Protein AF-0000000083318415 (afdb_homodimer)

Organism: Saccharibacillus brassicae (NCBI:txid2583377)

Secondary structure (DSSP, 8-state):
-HHHHHHHHHHHHHHHHHHHHHHHHHHHH-HHHHHHHHHHHHHHHHHHHHHHHTGGGGG--TT--THHHHHHHHHHHHHHHHHHHHHHH-HHHHHHHHHHHHHHHHHHHHHHTGG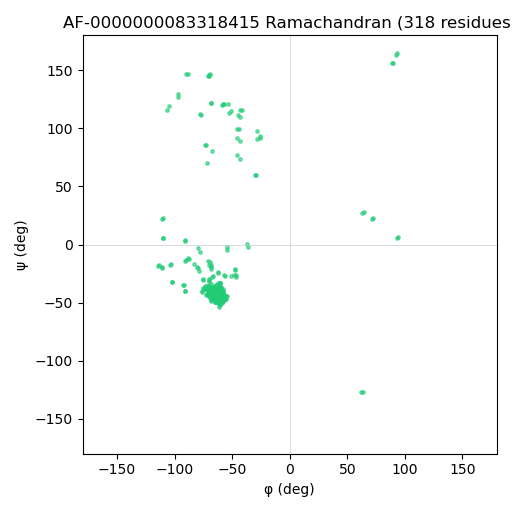GPPPPP--HHHHHHHHHHHHHHHHHHHHTT---------GGGGG--/-HHHHHHHHHHHHHHHHHHHHHHHHHHHH-HHHHHHHHHHHHHHHHHHHHHHHTGGGGG--TT--THHHHHHHHHHHHHHHHHHHHHHH-HHHHHHHHHHHHHHHHHHHHHHTGGGPPPPP--HHHHHHHHHHHHHHHHHHHHHTS--------GGGGG--

Sequence (322 aa):
MGMGLLLAVFAGAMVALQTIFNNRTDVHMGSWATTTWVLAMGFIASLACSLIFEGGRTFDLHNMKLWYAFSGMIGVGVVICLVLGVKILGPTFSVSVTLTSQLGFALLFDTMGWLGLEKVDFNWKQLAGVVIIVAGIYVFKFGGKRKTHTPERPASAIKTLMGMGLLLAVFAGAMVALQTIFNNRTDVHMGSWATTTWVLAMGFIASLACSLIFEGGRTFDLHNMKLWYAFSGMIGVGVVICLVLGVKILGPTFSVSVTLTSQLGFALLFDTMGWLGLEKVDFNWKQLAGVVIIVAGIYVFKFGGKRKTHTPERPASAIKTL

Structure (mmCIF, N/CA/C/O backbone):
data_AF-0000000083318415-model_v1
#
loop_
_entity.id
_entity.type
_entity.pdbx_description
1 polymer 'DMT family transporter'
#
loop_
_atom_site.group_PDB
_atom_site.id
_atom_site.type_symbol
_atom_site.label_atom_id
_atom_site.label_alt_id
_atom_site.label_comp_id
_atom_site.label_asym_id
_atom_site.label_entity_id
_atom_site.label_seq_id
_atom_site.pdbx_PDB_ins_code
_atom_site.Cartn_x
_atom_site.Cartn_y
_atom_site.Cartn_z
_atom_site.occupancy
_atom_site.B_iso_or_equiv
_atom_site.auth_seq_id
_atom_site.auth_comp_id
_atom_site.auth_asym_id
_atom_site.auth_atom_id
_atom_site.pdbx_PDB_model_num
ATOM 1 N N . MET A 1 1 ? -6.797 -21.312 3.754 1 77.56 1 MET A N 1
ATOM 2 C CA . MET A 1 1 ? -7.633 -20.109 3.754 1 77.56 1 MET A CA 1
ATOM 3 C C . MET A 1 1 ? -7.395 -19.281 5.016 1 77.56 1 MET A C 1
ATOM 5 O O . MET A 1 1 ? -7.234 -18.062 4.941 1 77.56 1 MET A O 1
ATOM 9 N N . GLY A 1 2 ? -7.223 -19.953 6.129 1 87.06 2 GLY A N 1
ATOM 10 C CA . GLY A 1 2 ? -7.02 -19.266 7.391 1 87.06 2 GLY A CA 1
ATOM 11 C C . GLY A 1 2 ? -5.734 -18.453 7.43 1 87.06 2 GLY A C 1
ATOM 12 O O . GLY A 1 2 ? -5.727 -17.312 7.871 1 87.06 2 GLY A O 1
ATOM 13 N N . MET A 1 3 ? -4.695 -18.984 6.848 1 91.12 3 MET A N 1
ATOM 14 C CA . MET A 1 3 ? -3.406 -18.281 6.824 1 91.12 3 MET A CA 1
ATOM 15 C C . MET A 1 3 ? -3.463 -17.062 5.914 1 91.12 3 MET A C 1
ATOM 17 O O . MET A 1 3 ? -2.928 -16.016 6.258 1 91.12 3 MET A O 1
ATOM 21 N N . GLY A 1 4 ? -4.098 -17.203 4.82 1 91.25 4 GLY A N 1
ATOM 22 C CA . GLY A 1 4 ? -4.258 -16.078 3.918 1 91.25 4 GLY A CA 1
ATOM 23 C C . GLY A 1 4 ? -5.02 -14.914 4.539 1 91.25 4 GLY A C 1
ATOM 24 O O . GLY A 1 4 ? -4.66 -13.758 4.34 1 91.25 4 GLY A O 1
ATOM 25 N N . LEU A 1 5 ? -5.945 -15.336 5.328 1 89.69 5 LEU A N 1
ATOM 26 C CA . LEU A 1 5 ? -6.75 -14.328 6.004 1 89.69 5 LEU A CA 1
ATOM 27 C C . LEU A 1 5 ? -5.93 -13.594 7.062 1 89.69 5 LEU A C 1
ATOM 29 O O . LEU A 1 5 ? -5.992 -12.367 7.168 1 89.69 5 LEU A O 1
ATOM 33 N N . LEU A 1 6 ? -5.258 -14.32 7.754 1 94.75 6 LEU A N 1
ATOM 34 C CA . LEU A 1 6 ? -4.422 -13.727 8.797 1 94.75 6 LEU A CA 1
ATOM 35 C C . LEU A 1 6 ? -3.383 -12.789 8.188 1 94.75 6 LEU A C 1
ATOM 37 O O . LEU A 1 6 ? -3.162 -11.688 8.695 1 94.75 6 LEU A O 1
ATOM 41 N N . LEU A 1 7 ? -2.809 -13.195 7.133 1 94.62 7 LEU A N 1
ATOM 42 C CA . LEU A 1 7 ? -1.805 -12.391 6.449 1 94.62 7 LEU A CA 1
ATOM 43 C C . LEU A 1 7 ? -2.416 -11.102 5.914 1 94.62 7 LEU A C 1
ATOM 45 O O . LEU A 1 7 ? -1.82 -10.031 6.035 1 94.62 7 LEU A O 1
ATOM 49 N N . ALA A 1 8 ? -3.566 -11.242 5.387 1 92.06 8 ALA A N 1
ATOM 50 C CA . ALA A 1 8 ? -4.234 -10.078 4.82 1 92.06 8 ALA A CA 1
ATOM 51 C C . ALA A 1 8 ? -4.617 -9.078 5.91 1 92.06 8 ALA A C 1
ATOM 53 O O . ALA A 1 8 ? -4.473 -7.867 5.73 1 92.06 8 ALA A O 1
ATOM 54 N N . VAL A 1 9 ? -5.086 -9.609 7.004 1 92.12 9 VAL A N 1
ATOM 55 C CA . VAL A 1 9 ? -5.453 -8.75 8.125 1 92.12 9 VAL A CA 1
ATOM 56 C C . VAL A 1 9 ? -4.207 -8.047 8.664 1 92.12 9 VAL A C 1
ATOM 58 O O . VAL A 1 9 ? -4.227 -6.84 8.914 1 92.12 9 VAL A O 1
ATOM 61 N N . PHE A 1 10 ? -3.211 -8.711 8.812 1 95.81 10 PHE A N 1
ATOM 62 C CA . PHE A 1 10 ? -1.96 -8.156 9.312 1 95.81 10 PHE A CA 1
ATOM 63 C C . PHE A 1 10 ? -1.405 -7.121 8.344 1 95.81 10 PHE A C 1
ATOM 65 O O . PHE A 1 10 ? -0.874 -6.09 8.766 1 95.81 10 PHE A O 1
ATOM 72 N N . ALA A 1 11 ? -1.472 -7.395 7.094 1 94.31 11 ALA A N 1
ATOM 73 C CA . ALA A 1 11 ? -1.047 -6.438 6.074 1 94.31 11 ALA A CA 1
ATOM 74 C C . ALA A 1 11 ? -1.814 -5.121 6.207 1 94.31 11 ALA A C 1
ATOM 76 O O . ALA A 1 11 ? -1.222 -4.043 6.156 1 94.31 11 ALA A O 1
ATOM 77 N N . GLY A 1 12 ? -3.072 -5.211 6.426 1 91.88 12 GLY A N 1
ATOM 78 C CA . GLY A 1 12 ? -3.895 -4.023 6.582 1 91.88 12 GLY A CA 1
ATOM 79 C C . GLY A 1 12 ? -3.518 -3.193 7.797 1 91.88 12 GLY A C 1
ATOM 80 O O . GLY A 1 12 ? -3.434 -1.967 7.715 1 91.88 12 GLY A O 1
ATOM 81 N N . ALA A 1 13 ? -3.303 -3.846 8.867 1 93.06 13 ALA A N 1
ATOM 82 C CA . ALA A 1 13 ? -2.883 -3.152 10.078 1 93.06 13 ALA A CA 1
ATOM 83 C C . ALA A 1 13 ? -1.546 -2.445 9.875 1 93.06 13 ALA A C 1
ATOM 85 O O . ALA A 1 13 ? -1.377 -1.293 10.281 1 93.06 13 ALA A O 1
ATOM 86 N N . MET A 1 14 ? -0.645 -3.117 9.273 1 93.88 14 MET A N 1
ATOM 87 C CA . MET A 1 14 ? 0.678 -2.555 9.016 1 93.88 14 MET A CA 1
ATOM 88 C C . MET A 1 14 ? 0.595 -1.388 8.039 1 93.88 14 MET A C 1
ATOM 90 O O . MET A 1 14 ? 1.29 -0.384 8.203 1 93.88 14 MET A O 1
ATOM 94 N N . VAL A 1 15 ? -0.218 -1.525 7.074 1 91.81 15 VAL A N 1
ATOM 95 C CA . VAL A 1 15 ? -0.388 -0.448 6.102 1 91.81 15 VAL A CA 1
ATOM 96 C C . VAL A 1 15 ? -0.917 0.8 6.805 1 91.81 15 VAL A C 1
ATOM 98 O O . VAL A 1 15 ? -0.464 1.914 6.531 1 91.81 15 VAL A O 1
ATOM 101 N N . ALA A 1 16 ? -1.883 0.641 7.648 1 88.81 16 ALA A N 1
ATOM 102 C CA . ALA A 1 16 ? -2.422 1.772 8.398 1 88.81 16 ALA A CA 1
ATOM 103 C C . ALA A 1 16 ? -1.326 2.471 9.203 1 88.81 16 ALA A C 1
ATOM 105 O O . ALA A 1 16 ? -1.213 3.699 9.172 1 88.81 16 ALA A O 1
ATOM 106 N N . LEU A 1 17 ? -0.584 1.685 9.875 1 88.06 17 LEU A N 1
ATOM 107 C CA . LEU A 1 17 ? 0.504 2.223 10.68 1 88.06 17 LEU A CA 1
ATOM 108 C C . LEU A 1 17 ? 1.549 2.904 9.805 1 88.06 17 LEU A C 1
ATOM 110 O O . LEU A 1 17 ? 2.033 3.988 10.133 1 88.06 17 LEU A O 1
ATOM 114 N N . GLN A 1 18 ? 1.921 2.283 8.758 1 90.12 18 GLN A N 1
ATOM 115 C CA . GLN A 1 18 ? 2.902 2.832 7.824 1 90.12 18 GLN A CA 1
ATOM 116 C C . GLN A 1 18 ? 2.43 4.164 7.246 1 90.12 18 GLN A C 1
ATOM 118 O O . GLN A 1 18 ? 3.225 5.09 7.078 1 90.12 18 GLN A O 1
ATOM 123 N N . THR A 1 19 ? 1.186 4.246 6.906 1 84.62 19 THR A N 1
ATOM 124 C CA . THR A 1 19 ? 0.609 5.461 6.34 1 84.62 19 THR A CA 1
ATOM 125 C C . THR A 1 19 ? 0.729 6.625 7.32 1 84.62 19 THR A C 1
ATOM 127 O O . THR A 1 19 ? 1.068 7.742 6.926 1 84.62 19 THR A O 1
ATOM 130 N N . ILE A 1 20 ? 0.495 6.387 8.516 1 82.06 20 ILE A N 1
ATOM 131 C CA . ILE A 1 20 ? 0.571 7.41 9.555 1 82.06 20 ILE A CA 1
ATOM 132 C C . ILE A 1 20 ? 2.02 7.859 9.734 1 82.06 20 ILE A C 1
ATOM 134 O O . ILE A 1 20 ? 2.305 9.055 9.773 1 82.06 20 ILE A O 1
ATOM 138 N N . PHE A 1 21 ? 2.91 6.93 9.812 1 85.31 21 PHE A N 1
ATOM 139 C CA . PHE A 1 21 ? 4.324 7.25 9.977 1 85.31 21 PHE A CA 1
ATOM 140 C C . PHE A 1 21 ? 4.844 8.023 8.766 1 85.31 21 PHE A C 1
ATOM 142 O O . PHE A 1 21 ? 5.598 8.984 8.922 1 85.31 21 PHE A O 1
ATOM 149 N N . ASN A 1 22 ? 4.465 7.57 7.578 1 85.75 22 ASN A N 1
ATOM 150 C CA . ASN A 1 22 ? 4.871 8.273 6.367 1 85.75 22 ASN A CA 1
ATOM 151 C C . ASN A 1 22 ? 4.387 9.719 6.371 1 85.75 22 ASN A C 1
ATOM 153 O O . ASN A 1 22 ? 5.113 10.625 5.945 1 85.75 22 ASN A O 1
ATOM 157 N N . ASN A 1 23 ? 3.189 9.875 6.801 1 82.94 23 ASN A N 1
ATOM 158 C CA . ASN A 1 23 ? 2.631 11.219 6.848 1 82.94 23 ASN A CA 1
ATOM 159 C C . ASN A 1 23 ? 3.395 12.109 7.82 1 82.94 23 ASN A C 1
ATOM 161 O O . ASN A 1 23 ? 3.652 13.281 7.527 1 82.94 23 ASN A O 1
ATOM 165 N N . ARG A 1 24 ? 3.699 11.57 8.914 1 81.06 24 ARG A N 1
ATOM 166 C CA . ARG A 1 24 ? 4.453 12.336 9.906 1 81.06 24 ARG A CA 1
ATOM 167 C C . ARG A 1 24 ? 5.836 12.703 9.375 1 81.06 24 ARG A C 1
ATOM 169 O O . ARG A 1 24 ? 6.32 13.812 9.609 1 81.06 24 ARG A O 1
ATOM 176 N N . THR A 1 25 ? 6.43 11.82 8.773 1 82.19 25 THR A N 1
ATOM 177 C CA . THR A 1 25 ? 7.742 12.078 8.188 1 82.19 25 THR A CA 1
ATOM 178 C C . THR A 1 25 ? 7.641 13.117 7.07 1 82.19 25 THR A C 1
ATOM 180 O O . THR A 1 25 ? 8.523 13.969 6.926 1 82.19 25 THR A O 1
ATOM 183 N N . ASP A 1 26 ? 6.59 13.039 6.348 1 85.06 26 ASP A N 1
ATOM 184 C CA . ASP A 1 26 ? 6.391 13.922 5.203 1 85.06 26 ASP A CA 1
ATOM 185 C C . ASP A 1 26 ? 6.246 15.375 5.652 1 85.06 26 ASP A C 1
ATOM 187 O O . ASP A 1 26 ? 6.703 16.297 4.965 1 85.06 26 ASP A O 1
ATOM 191 N N . VAL A 1 27 ? 5.598 15.641 6.762 1 79.75 27 VAL A N 1
ATOM 192 C CA . VAL A 1 27 ? 5.395 16.984 7.293 1 79.75 27 VAL A CA 1
ATOM 193 C C . VAL A 1 27 ? 6.746 17.625 7.629 1 79.75 27 VAL A C 1
ATOM 195 O O . VAL A 1 27 ? 6.922 18.828 7.492 1 79.75 27 VAL A O 1
ATOM 198 N N . HIS A 1 28 ? 7.691 16.734 7.855 1 78.25 28 HIS A N 1
ATOM 199 C CA . HIS A 1 28 ? 8.969 17.266 8.312 1 78.25 28 HIS A CA 1
ATOM 200 C C . HIS A 1 28 ? 9.992 17.312 7.18 1 78.25 28 HIS A C 1
ATOM 202 O O . HIS A 1 28 ? 10.852 18.188 7.145 1 78.25 28 HIS A O 1
ATOM 208 N N . MET A 1 29 ? 9.883 16.344 6.262 1 80.62 29 MET A N 1
ATOM 209 C CA . MET A 1 29 ? 10.984 16.188 5.312 1 80.62 29 MET A CA 1
ATOM 210 C C . MET A 1 29 ? 10.523 16.516 3.893 1 80.62 29 MET A C 1
ATOM 212 O O . MET A 1 29 ? 11.344 16.75 3.012 1 80.62 29 MET A O 1
ATOM 216 N N . GLY A 1 30 ? 9.234 16.5 3.705 1 83.38 30 GLY A N 1
ATOM 217 C CA . GLY A 1 30 ? 8.719 16.562 2.348 1 83.38 30 GLY A CA 1
ATOM 218 C C . GLY A 1 30 ? 8.469 15.203 1.727 1 83.38 30 GLY A C 1
ATOM 219 O O . GLY A 1 30 ? 9.062 14.211 2.15 1 83.38 30 GLY A O 1
ATOM 220 N N . SER A 1 31 ? 7.715 15.172 0.638 1 84.31 31 SER A N 1
ATOM 221 C CA . SER A 1 31 ? 7.191 13.922 0.093 1 84.31 31 SER A CA 1
ATOM 222 C C . SER A 1 31 ? 8.281 13.133 -0.624 1 84.31 31 SER A C 1
ATOM 224 O O . SER A 1 31 ? 8.352 11.914 -0.503 1 84.31 31 SER A O 1
ATOM 226 N N . TRP A 1 32 ? 9.117 13.797 -1.284 1 86.5 32 TRP A N 1
ATOM 227 C CA . TRP A 1 32 ? 10.141 13.102 -2.047 1 86.5 32 TRP A CA 1
ATOM 228 C C . TRP A 1 32 ? 11.195 12.5 -1.119 1 86.5 32 TRP A C 1
ATOM 230 O O . TRP A 1 32 ? 11.578 11.336 -1.271 1 86.5 32 TRP A O 1
ATOM 240 N N . ALA A 1 33 ? 11.57 13.266 -0.174 1 85.94 33 ALA A N 1
ATOM 241 C CA . ALA A 1 33 ? 12.539 12.773 0.801 1 85.94 33 ALA A CA 1
ATOM 242 C C . ALA A 1 33 ? 11.953 11.625 1.62 1 85.94 33 ALA A C 1
ATOM 244 O O . ALA A 1 33 ? 12.617 10.617 1.854 1 85.94 33 ALA A O 1
ATOM 245 N N . THR A 1 34 ? 10.75 11.789 2.004 1 85.62 34 THR A N 1
ATOM 246 C CA . THR A 1 34 ? 10.062 10.742 2.766 1 85.62 34 THR A CA 1
ATOM 247 C C . THR A 1 34 ? 10.023 9.438 1.977 1 85.62 34 THR A C 1
ATOM 249 O O . THR A 1 34 ? 10.391 8.383 2.494 1 85.62 34 THR A O 1
ATOM 252 N N . THR A 1 35 ? 9.594 9.555 0.758 1 90.12 35 THR A N 1
ATOM 253 C CA . THR A 1 35 ? 9.5 8.375 -0.094 1 90.12 35 THR A CA 1
ATOM 254 C C . THR A 1 35 ? 10.859 7.707 -0.258 1 90.12 35 THR A C 1
ATOM 256 O O . THR A 1 35 ? 10.984 6.488 -0.136 1 90.12 35 THR A O 1
ATOM 259 N N . THR A 1 36 ? 11.812 8.492 -0.475 1 91.19 36 THR A N 1
ATOM 260 C CA . THR A 1 36 ? 13.164 7.984 -0.684 1 91.19 36 THR A CA 1
ATOM 261 C C . THR A 1 36 ? 13.664 7.25 0.557 1 91.19 36 THR A C 1
ATOM 263 O O . THR A 1 36 ? 14.172 6.129 0.461 1 91.19 36 THR A O 1
ATOM 266 N N . TRP A 1 37 ? 13.484 7.777 1.664 1 88.75 37 TRP A N 1
ATOM 267 C CA . TRP A 1 37 ? 14.023 7.199 2.889 1 88.75 37 TRP A CA 1
ATOM 268 C C . TRP A 1 37 ? 13.211 5.988 3.328 1 88.75 37 TRP A C 1
ATOM 270 O O . TRP A 1 37 ? 13.766 5.008 3.83 1 88.75 37 TRP A O 1
ATOM 280 N N . VAL A 1 38 ? 12 6.074 3.217 1 88.25 38 VAL A N 1
ATOM 281 C CA . VAL A 1 38 ? 11.141 4.941 3.549 1 88.25 38 VAL A CA 1
ATOM 282 C C . VAL A 1 38 ? 11.508 3.742 2.68 1 88.25 38 VAL A C 1
ATOM 284 O O . VAL A 1 38 ? 11.648 2.623 3.182 1 88.25 38 VAL A O 1
ATOM 287 N N . LEU A 1 39 ? 11.688 3.99 1.418 1 92.38 39 LEU A N 1
ATOM 288 C CA . LEU A 1 39 ? 12.047 2.91 0.506 1 92.38 39 LEU A CA 1
ATOM 289 C C . LEU A 1 39 ? 13.477 2.434 0.762 1 92.38 39 LEU A C 1
ATOM 291 O O . LEU A 1 39 ? 13.766 1.243 0.63 1 92.38 39 LEU A O 1
ATOM 295 N N . ALA A 1 40 ? 14.328 3.334 1.103 1 92.81 40 ALA A N 1
ATOM 296 C CA . ALA A 1 40 ? 15.703 2.961 1.425 1 92.81 40 ALA A CA 1
ATOM 297 C C . ALA A 1 40 ? 15.75 2.029 2.633 1 92.81 40 ALA A C 1
ATOM 299 O O . ALA A 1 40 ? 16.406 0.987 2.594 1 92.81 40 ALA A O 1
ATOM 300 N N . MET A 1 41 ? 15.078 2.424 3.627 1 91.75 41 MET A N 1
ATOM 301 C CA . MET A 1 41 ? 15.062 1.621 4.848 1 91.75 41 MET A CA 1
ATOM 302 C C . MET A 1 41 ? 14.375 0.282 4.613 1 91.75 41 MET A C 1
ATOM 304 O O . MET A 1 41 ? 14.797 -0.743 5.145 1 91.75 41 MET A O 1
ATOM 308 N N . GLY A 1 42 ? 13.266 0.358 3.887 1 92.88 42 GLY A N 1
ATOM 309 C CA . GLY A 1 42 ? 12.641 -0.895 3.5 1 92.88 42 GLY A CA 1
ATOM 310 C C . GLY A 1 42 ? 13.562 -1.81 2.719 1 92.88 42 GLY A C 1
ATOM 311 O O . GLY A 1 42 ? 13.586 -3.02 2.947 1 92.88 42 GLY A O 1
ATOM 312 N N . PHE A 1 43 ? 14.281 -1.257 1.794 1 94.56 43 PHE A N 1
ATOM 313 C CA . PHE A 1 43 ? 15.219 -2.021 0.979 1 94.56 43 PHE A CA 1
ATOM 314 C C . PHE A 1 43 ? 16.312 -2.645 1.845 1 94.56 43 PHE A C 1
ATOM 316 O O . PHE A 1 43 ? 16.609 -3.836 1.72 1 94.56 43 PHE A O 1
ATOM 323 N N . ILE A 1 44 ? 16.875 -1.903 2.691 1 94.12 44 ILE A N 1
ATOM 324 C CA . ILE A 1 44 ? 17.938 -2.393 3.557 1 94.12 44 ILE A CA 1
ATOM 325 C C . ILE A 1 44 ? 17.406 -3.525 4.434 1 94.12 44 ILE A C 1
ATOM 327 O O . ILE A 1 44 ? 18.047 -4.578 4.551 1 94.12 44 ILE A O 1
ATOM 331 N N . ALA A 1 45 ? 16.312 -3.301 5.062 1 93 45 ALA A N 1
ATOM 332 C CA . ALA A 1 45 ? 15.719 -4.312 5.934 1 93 45 ALA A CA 1
ATOM 333 C C . ALA A 1 45 ? 15.367 -5.578 5.152 1 93 45 ALA A C 1
ATOM 335 O O . ALA A 1 45 ? 15.648 -6.688 5.609 1 93 45 ALA A O 1
ATOM 336 N N . SER A 1 46 ? 14.781 -5.391 3.992 1 94.12 46 SER A N 1
ATOM 337 C CA . SER A 1 46 ? 14.391 -6.555 3.199 1 94.12 46 SER A CA 1
ATOM 338 C C . SER A 1 46 ? 15.617 -7.301 2.678 1 94.12 46 SER A C 1
ATOM 340 O O . SER A 1 46 ? 15.594 -8.531 2.562 1 94.12 46 SER A O 1
ATOM 342 N N . LEU A 1 47 ? 16.594 -6.586 2.266 1 94.38 47 LEU A N 1
ATOM 343 C CA . LEU A 1 47 ? 17.828 -7.215 1.815 1 94.38 47 LEU A CA 1
ATOM 344 C C . LEU A 1 47 ? 18.438 -8.055 2.926 1 94.38 47 LEU A C 1
ATOM 346 O O . LEU A 1 47 ? 18.875 -9.188 2.688 1 94.38 47 LEU A O 1
ATOM 350 N N . ALA A 1 48 ? 18.531 -7.477 4.078 1 94.25 48 ALA A N 1
ATOM 351 C CA . ALA A 1 48 ? 19.047 -8.211 5.227 1 94.25 48 ALA A CA 1
ATOM 352 C C . ALA A 1 48 ? 18.25 -9.492 5.461 1 94.25 48 ALA A C 1
ATOM 354 O O . ALA A 1 48 ? 18.828 -10.57 5.605 1 94.25 48 ALA A O 1
ATOM 355 N N . CYS A 1 49 ? 16.953 -9.414 5.438 1 92.44 49 CYS A N 1
ATOM 356 C CA . CYS A 1 49 ? 16.094 -10.578 5.645 1 92.44 49 CYS A CA 1
ATOM 357 C C . CYS A 1 49 ? 16.266 -11.586 4.516 1 92.44 49 CYS A C 1
ATOM 359 O O . CYS A 1 49 ? 16.328 -12.789 4.758 1 92.44 49 CYS A O 1
ATOM 361 N N . SER A 1 50 ? 16.25 -11.055 3.314 1 91.56 50 SER A N 1
ATOM 362 C CA . SER A 1 50 ? 16.391 -11.93 2.158 1 91.56 50 SER A CA 1
ATOM 363 C C . SER A 1 50 ? 17.688 -12.719 2.203 1 91.56 50 SER A C 1
ATOM 365 O O . SER A 1 50 ? 17.719 -13.906 1.878 1 91.56 50 SER A O 1
ATOM 367 N N . LEU A 1 51 ? 18.734 -12.062 2.568 1 92.12 51 LEU A N 1
ATOM 368 C CA . LEU A 1 51 ? 20.047 -12.719 2.654 1 92.12 51 LEU A CA 1
ATOM 369 C C . LEU A 1 51 ? 20.047 -13.766 3.764 1 92.12 51 LEU A C 1
ATOM 371 O O . LEU A 1 51 ? 20.672 -14.82 3.627 1 92.12 51 LEU A O 1
ATOM 375 N N . ILE A 1 52 ? 19.391 -13.539 4.84 1 91.62 52 ILE A N 1
ATOM 376 C CA . ILE A 1 52 ? 19.312 -14.461 5.969 1 91.62 52 ILE A CA 1
ATOM 377 C C . ILE A 1 52 ? 18.469 -15.672 5.586 1 91.62 52 ILE A C 1
ATOM 379 O O . ILE A 1 52 ? 18.859 -16.812 5.848 1 91.62 52 ILE A O 1
ATOM 383 N N . PHE A 1 53 ? 17.328 -15.5 4.906 1 87.88 53 PHE A N 1
ATOM 384 C CA . PHE A 1 53 ? 16.375 -16.562 4.66 1 87.88 53 PHE A CA 1
ATOM 385 C C . PHE A 1 53 ? 16.656 -17.25 3.33 1 87.88 53 PHE A C 1
ATOM 387 O O . PHE A 1 53 ? 16.375 -18.453 3.174 1 87.88 53 PHE A O 1
ATOM 394 N N . GLU A 1 54 ? 17.125 -16.438 2.33 1 85.56 54 GLU A N 1
ATOM 395 C CA . GLU A 1 54 ? 17.297 -17 0.997 1 85.56 54 GLU A CA 1
ATOM 396 C C . GLU A 1 54 ? 18.781 -17.109 0.63 1 85.56 54 GLU A C 1
ATOM 398 O O . GLU A 1 54 ? 19.141 -17.828 -0.301 1 85.56 54 GLU A O 1
ATOM 403 N N . GLY A 1 55 ? 19.625 -16.359 1.301 1 86.06 55 GLY A N 1
ATOM 404 C CA . GLY A 1 55 ? 21.047 -16.391 1.011 1 86.06 55 GLY A CA 1
ATOM 405 C C . GLY A 1 55 ? 21.391 -15.914 -0.39 1 86.06 55 GLY A C 1
ATOM 406 O O . GLY A 1 55 ? 20.938 -14.852 -0.817 1 86.06 55 GLY A O 1
ATOM 407 N N . GLY A 1 56 ? 22.125 -16.719 -1.154 1 79.56 56 GLY A N 1
ATOM 408 C CA . GLY A 1 56 ? 22.594 -16.406 -2.492 1 79.56 56 GLY A CA 1
ATOM 409 C C . GLY A 1 56 ? 21.484 -16.328 -3.514 1 79.56 56 GLY A C 1
ATOM 410 O O . GLY A 1 56 ? 21.625 -15.688 -4.555 1 79.56 56 GLY A O 1
ATOM 411 N N . ARG A 1 57 ? 20.391 -16.938 -3.18 1 82.88 57 ARG A N 1
ATOM 412 C CA . ARG A 1 57 ? 19.266 -16.953 -4.109 1 82.88 57 ARG A CA 1
ATOM 413 C C . ARG A 1 57 ? 18.656 -15.57 -4.266 1 82.88 57 ARG A C 1
ATOM 415 O O . ARG A 1 57 ? 17.953 -15.305 -5.242 1 82.88 57 ARG A O 1
ATOM 422 N N . THR A 1 58 ? 18.984 -14.711 -3.279 1 84.38 58 THR A N 1
ATOM 423 C CA . THR A 1 58 ? 18.516 -13.336 -3.336 1 84.38 58 THR A CA 1
ATOM 424 C C . THR A 1 58 ? 18.969 -12.664 -4.625 1 84.38 58 THR A C 1
ATOM 426 O O . THR A 1 58 ? 18.281 -11.805 -5.168 1 84.38 58 THR A O 1
ATOM 429 N N . PHE A 1 59 ? 20.062 -13.156 -5.152 1 83.81 59 PHE A N 1
ATOM 430 C CA . PHE A 1 59 ? 20.656 -12.484 -6.305 1 83.81 59 PHE A CA 1
ATOM 431 C C . PHE A 1 59 ? 20.5 -13.336 -7.562 1 83.81 59 PHE A C 1
ATOM 433 O O . PHE A 1 59 ? 21.109 -13.062 -8.586 1 83.81 59 PHE A O 1
ATOM 440 N N . ASP A 1 60 ? 19.781 -14.414 -7.398 1 78.69 60 ASP A N 1
ATOM 441 C CA . ASP A 1 60 ? 19.516 -15.227 -8.578 1 78.69 60 ASP A CA 1
ATOM 442 C C . ASP A 1 60 ? 18.5 -14.555 -9.492 1 78.69 60 ASP A C 1
ATOM 444 O O . ASP A 1 60 ? 17.297 -14.773 -9.352 1 78.69 60 ASP A O 1
ATOM 448 N N . LEU A 1 61 ? 19.016 -13.727 -10.305 1 71.44 61 LEU A N 1
ATOM 449 C CA . LEU A 1 61 ? 18.172 -12.898 -11.164 1 71.44 61 LEU A CA 1
ATOM 450 C C . LEU A 1 61 ? 17.922 -13.594 -12.5 1 71.44 61 LEU A C 1
ATOM 452 O O . LEU A 1 61 ? 17.531 -12.945 -13.469 1 71.44 61 LEU A O 1
ATOM 456 N N . HIS A 1 62 ? 18.391 -14.695 -12.555 1 64.5 62 HIS A N 1
ATOM 457 C CA . HIS A 1 62 ? 18.297 -15.367 -13.852 1 64.5 62 HIS A CA 1
ATOM 458 C C . HIS A 1 62 ? 16.875 -15.281 -14.406 1 64.5 62 HIS A C 1
ATOM 460 O O . HIS A 1 62 ? 16.688 -15.227 -15.625 1 64.5 62 HIS A O 1
ATOM 466 N N . ASN A 1 63 ? 15.984 -15.164 -13.555 1 63.5 63 ASN A N 1
ATOM 467 C CA . ASN A 1 63 ? 14.617 -15.094 -14.055 1 63.5 63 ASN A CA 1
ATOM 468 C C . ASN A 1 63 ? 14.008 -13.711 -13.844 1 63.5 63 ASN A C 1
ATOM 470 O O . ASN A 1 63 ? 12.789 -13.555 -13.82 1 63.5 63 ASN A O 1
ATOM 474 N N . MET A 1 64 ? 15.008 -12.797 -13.703 1 64.69 64 MET A N 1
ATOM 475 C CA . MET A 1 64 ? 14.477 -11.461 -13.477 1 64.69 64 MET A CA 1
ATOM 476 C C . MET A 1 64 ? 13.969 -10.836 -14.773 1 64.69 64 MET A C 1
ATOM 478 O O . MET A 1 64 ? 14.703 -10.789 -15.766 1 64.69 64 MET A O 1
ATOM 482 N N . LYS A 1 65 ? 12.664 -10.672 -14.852 1 70.19 65 LYS A N 1
ATOM 483 C CA . LYS A 1 65 ? 12.07 -10 -16 1 70.19 65 LYS A CA 1
ATOM 484 C C . LYS A 1 65 ? 12 -8.492 -15.773 1 70.19 65 LYS A C 1
ATOM 486 O O . LYS A 1 65 ? 12.023 -8.023 -14.633 1 70.19 65 LYS A O 1
ATOM 491 N N . LEU A 1 66 ? 12.133 -7.707 -16.766 1 68.25 66 LEU A N 1
ATOM 492 C CA . LEU A 1 66 ? 12.117 -6.246 -16.781 1 68.25 66 LEU A CA 1
ATOM 493 C C . LEU A 1 66 ? 10.93 -5.707 -15.992 1 68.25 66 LEU A C 1
ATOM 495 O O . LEU A 1 66 ? 10.992 -4.602 -15.453 1 68.25 66 LEU A O 1
ATOM 499 N N . TRP A 1 67 ? 9.984 -6.551 -15.844 1 69.25 67 TRP A N 1
ATOM 500 C CA . TRP A 1 67 ? 8.766 -6.059 -15.211 1 69.25 67 TRP A CA 1
ATOM 501 C C . TRP A 1 67 ? 9 -5.793 -13.727 1 69.25 67 TRP A C 1
ATOM 503 O O . TRP A 1 67 ? 8.242 -5.047 -13.102 1 69.25 67 TRP A O 1
ATOM 513 N N . TYR A 1 68 ? 10.117 -6.309 -13.195 1 70.19 68 TYR A N 1
ATOM 514 C CA . TYR A 1 68 ? 10.43 -6.051 -11.789 1 70.19 68 TYR A CA 1
ATOM 515 C C . TYR A 1 68 ? 10.711 -4.574 -11.555 1 70.19 68 TYR A C 1
ATOM 517 O O . TYR A 1 68 ? 10.312 -4.012 -10.531 1 70.19 68 TYR A O 1
ATOM 525 N N . ALA A 1 69 ? 11.336 -4.094 -12.516 1 73.06 69 ALA A N 1
ATOM 526 C CA . ALA A 1 69 ? 11.68 -2.68 -12.422 1 73.06 69 ALA A CA 1
ATOM 527 C C . ALA A 1 69 ? 10.438 -1.803 -12.461 1 73.06 69 ALA A C 1
ATOM 529 O O . ALA A 1 69 ? 10.375 -0.769 -11.797 1 73.06 69 ALA A O 1
ATOM 530 N N . PHE A 1 70 ? 9.445 -2.244 -13.055 1 83.5 70 PHE A N 1
ATOM 531 C CA . PHE A 1 70 ? 8.219 -1.47 -13.195 1 83.5 70 PHE A CA 1
ATOM 532 C C . PHE A 1 70 ? 7.465 -1.405 -11.875 1 83.5 70 PHE A C 1
ATOM 534 O O . PHE A 1 70 ? 6.934 -0.355 -11.508 1 83.5 70 PHE A O 1
ATOM 541 N N . SER A 1 71 ? 7.574 -2.512 -11.188 1 83.44 71 SER A N 1
ATOM 542 C CA . SER A 1 71 ? 6.859 -2.545 -9.914 1 83.44 71 SER A CA 1
ATOM 543 C C . SER A 1 71 ? 7.43 -1.529 -8.93 1 83.44 71 SER A C 1
ATOM 545 O O . SER A 1 71 ? 6.684 -0.797 -8.281 1 83.44 71 SER A O 1
ATOM 547 N N . GLY A 1 72 ? 8.734 -1.476 -8.883 1 84.56 72 GLY A N 1
ATOM 548 C CA . GLY A 1 72 ? 9.391 -0.536 -7.988 1 84.56 72 GLY A CA 1
ATOM 549 C C . GLY A 1 72 ? 9.117 0.914 -8.336 1 84.56 72 GLY A C 1
ATOM 550 O O . GLY A 1 72 ? 8.852 1.73 -7.453 1 84.56 72 GLY A O 1
ATOM 551 N N . MET A 1 73 ? 9.109 1.228 -9.602 1 89.81 73 MET A N 1
ATOM 552 C CA . MET A 1 73 ? 8.859 2.59 -10.062 1 89.81 73 MET A CA 1
ATOM 553 C C . MET A 1 73 ? 7.422 3.006 -9.781 1 89.81 73 MET A C 1
ATOM 555 O O . MET A 1 73 ? 7.164 4.145 -9.391 1 89.81 73 MET A O 1
ATOM 559 N N . ILE A 1 74 ? 6.543 2.098 -9.984 1 91.75 74 ILE A N 1
ATOM 560 C CA . ILE A 1 74 ? 5.141 2.338 -9.68 1 91.75 74 ILE A CA 1
ATOM 561 C C . ILE A 1 74 ? 4.984 2.621 -8.188 1 91.75 74 ILE A C 1
ATOM 563 O O . ILE A 1 74 ? 4.203 3.492 -7.789 1 91.75 74 ILE A O 1
ATOM 567 N N . GLY A 1 75 ? 5.816 1.948 -7.406 1 89.88 75 GLY A N 1
ATOM 568 C CA . GLY A 1 75 ? 5.789 2.121 -5.965 1 89.88 75 GLY A CA 1
ATOM 569 C C . GLY A 1 75 ? 6.086 3.543 -5.527 1 89.88 75 GLY A C 1
ATOM 570 O O . GLY A 1 75 ? 5.488 4.043 -4.57 1 89.88 75 GLY A O 1
ATOM 571 N N . VAL A 1 76 ? 6.906 4.207 -6.242 1 92.12 76 VAL A N 1
ATOM 572 C CA . VAL A 1 76 ? 7.246 5.594 -5.941 1 92.12 76 VAL A CA 1
ATOM 573 C C . VAL A 1 76 ? 6.012 6.477 -6.102 1 92.12 76 VAL A C 1
ATOM 575 O O . VAL A 1 76 ? 5.695 7.277 -5.223 1 92.12 76 VAL A O 1
ATOM 578 N N . GLY A 1 77 ? 5.379 6.301 -7.223 1 92.94 77 GLY A N 1
ATOM 579 C CA . GLY A 1 77 ? 4.141 7.039 -7.441 1 92.94 77 GLY A CA 1
ATOM 580 C C . GLY A 1 77 ? 3.074 6.73 -6.41 1 92.94 77 GLY A C 1
ATOM 581 O O . GLY A 1 77 ? 2.354 7.625 -5.965 1 92.94 77 GLY A O 1
ATOM 582 N N . VAL A 1 78 ? 2.98 5.527 -6 1 92.38 78 VAL A N 1
ATOM 583 C CA . VAL A 1 78 ? 2.012 5.098 -4.996 1 92.38 78 VAL A CA 1
ATOM 584 C C . VAL A 1 78 ? 2.266 5.836 -3.684 1 92.38 78 VAL A C 1
ATOM 586 O O . VAL A 1 78 ? 1.354 6.445 -3.119 1 92.38 78 VAL A O 1
ATOM 589 N N . VAL A 1 79 ? 3.479 5.84 -3.229 1 89.69 79 VAL A N 1
ATOM 590 C CA . VAL A 1 79 ? 3.807 6.43 -1.935 1 89.69 79 VAL A CA 1
ATOM 591 C C . VAL A 1 79 ? 3.537 7.934 -1.97 1 89.69 79 VAL A C 1
ATOM 593 O O . VAL A 1 79 ? 2.893 8.477 -1.069 1 89.69 79 VAL A O 1
ATOM 596 N N . ILE A 1 80 ? 3.961 8.57 -3.021 1 90.62 80 ILE A N 1
ATOM 597 C CA . ILE A 1 80 ? 3.799 10.016 -3.131 1 90.62 80 ILE A CA 1
ATOM 598 C C . ILE A 1 80 ? 2.312 10.367 -3.16 1 90.62 80 ILE A C 1
ATOM 600 O O . ILE A 1 80 ? 1.861 11.25 -2.42 1 90.62 80 ILE A O 1
ATOM 604 N N . CYS A 1 81 ? 1.549 9.734 -3.953 1 92.88 81 CYS A N 1
ATOM 605 C CA . CYS A 1 81 ? 0.124 10.023 -4.082 1 92.88 81 CYS A CA 1
ATOM 606 C C . CYS A 1 81 ? -0.613 9.711 -2.783 1 92.88 81 CYS A C 1
ATOM 608 O O . CYS A 1 81 ? -1.521 10.445 -2.389 1 92.88 81 CYS A O 1
ATOM 610 N N . LEU A 1 82 ? -0.219 8.633 -2.166 1 89.12 82 LEU A N 1
ATOM 611 C CA . LEU A 1 82 ? -0.863 8.258 -0.912 1 89.12 82 LEU A CA 1
ATOM 612 C C . LEU A 1 82 ? -0.59 9.297 0.172 1 89.12 82 LEU A C 1
ATOM 614 O O . LEU A 1 82 ? -1.508 9.711 0.88 1 89.12 82 LEU A O 1
ATOM 618 N N . VAL A 1 83 ? 0.627 9.688 0.272 1 86.81 83 VAL A N 1
ATOM 619 C CA . VAL A 1 83 ? 1.021 10.633 1.311 1 86.81 83 VAL A CA 1
ATOM 620 C C . VAL A 1 83 ? 0.34 11.977 1.07 1 86.81 83 VAL A C 1
ATOM 622 O O . VAL A 1 83 ? -0.231 12.562 1.992 1 86.81 83 VAL A O 1
ATOM 625 N N . LEU A 1 84 ? 0.341 12.414 -0.153 1 89.62 84 LEU A N 1
ATOM 626 C CA . LEU A 1 84 ? -0.289 13.688 -0.491 1 89.62 84 LEU A CA 1
ATOM 627 C C . LEU A 1 84 ? -1.805 13.594 -0.35 1 89.62 84 LEU A C 1
ATOM 629 O O . LEU A 1 84 ? -2.451 14.555 0.086 1 89.62 84 LEU A O 1
ATOM 633 N N . GLY A 1 85 ? -2.314 12.477 -0.711 1 89.31 85 GLY A N 1
ATOM 634 C CA . GLY A 1 85 ? -3.74 12.266 -0.521 1 89.31 85 GLY A CA 1
ATOM 635 C C . GLY A 1 85 ? -4.168 12.344 0.932 1 89.31 85 GLY A C 1
ATOM 636 O O . GLY A 1 85 ? -5.16 13 1.258 1 89.31 85 GLY A O 1
ATOM 637 N N . VAL A 1 86 ? -3.42 11.734 1.796 1 83.69 86 VAL A N 1
ATOM 638 C CA . VAL A 1 86 ? -3.721 11.727 3.223 1 83.69 86 VAL A CA 1
ATOM 639 C C . VAL A 1 86 ? -3.568 13.133 3.793 1 83.69 86 VAL A C 1
ATOM 641 O O . VAL A 1 86 ? -4.367 13.562 4.629 1 83.69 86 VAL A O 1
ATOM 644 N N . LYS A 1 87 ? -2.566 13.852 3.299 1 83.12 87 LYS A N 1
ATOM 645 C CA . LYS A 1 87 ? -2.334 15.219 3.75 1 83.12 87 LYS A CA 1
ATOM 646 C C . LYS A 1 87 ? -3.498 16.125 3.369 1 83.12 87 LYS A C 1
ATOM 648 O O . LYS A 1 87 ? -3.867 17.031 4.133 1 83.12 87 LYS A O 1
ATOM 653 N N . ILE A 1 88 ? -4.094 15.883 2.24 1 85.12 88 ILE A N 1
ATOM 654 C CA . ILE A 1 88 ? -5.117 16.781 1.705 1 85.12 88 ILE A CA 1
ATOM 655 C C . ILE A 1 88 ? -6.492 16.328 2.188 1 85.12 88 ILE A C 1
ATOM 657 O O . ILE A 1 88 ? -7.309 17.156 2.609 1 85.12 88 ILE A O 1
ATOM 661 N N . LEU A 1 89 ? -6.711 15.047 2.213 1 80.44 89 LEU A N 1
ATOM 662 C CA . LEU A 1 89 ? -8.055 14.531 2.445 1 80.44 89 LEU A CA 1
ATOM 663 C C . LEU A 1 89 ? -8.203 14.023 3.875 1 80.44 89 LEU A C 1
ATOM 665 O O . LEU A 1 89 ? -9.32 13.82 4.355 1 80.44 89 LEU A O 1
ATOM 669 N N . GLY A 1 90 ? -7.098 13.789 4.566 1 76.56 90 GLY A N 1
ATOM 670 C CA . GLY A 1 90 ? -7.121 13.031 5.809 1 76.56 90 GLY A CA 1
ATOM 671 C C . GLY A 1 90 ? -6.965 11.539 5.602 1 76.56 90 GLY A C 1
ATOM 672 O O . GLY A 1 90 ? -7.23 11.023 4.516 1 76.56 90 GLY A O 1
ATOM 673 N N . PRO A 1 91 ? -6.5 10.82 6.617 1 77.12 91 PRO A N 1
ATOM 674 C CA . PRO A 1 91 ? -6.137 9.414 6.457 1 77.12 91 PRO A CA 1
ATOM 675 C C . PRO A 1 91 ? -7.328 8.531 6.098 1 77.12 91 PRO A C 1
ATOM 677 O O . PRO A 1 91 ? -7.266 7.77 5.133 1 77.12 91 PRO A O 1
ATOM 680 N N . THR A 1 92 ? -8.383 8.711 6.781 1 74.5 92 THR A N 1
ATOM 681 C CA . THR A 1 92 ? -9.523 7.812 6.598 1 74.5 92 THR A CA 1
ATOM 682 C C . THR A 1 92 ? -10.148 8.008 5.223 1 74.5 92 THR A C 1
ATOM 684 O O . THR A 1 92 ? -10.406 7.043 4.504 1 74.5 92 THR A O 1
ATOM 687 N N . PHE A 1 93 ? -10.398 9.234 4.867 1 76.69 93 PHE A N 1
ATOM 688 C CA . PHE A 1 93 ? -11.031 9.508 3.582 1 76.69 93 PHE A CA 1
ATOM 689 C C . PHE A 1 93 ? -10.102 9.141 2.432 1 76.69 93 PHE A C 1
ATOM 691 O O . PHE A 1 93 ? -10.539 8.539 1.445 1 76.69 93 PHE A O 1
ATOM 698 N N . SER A 1 94 ? -8.883 9.492 2.525 1 84.06 94 SER A N 1
ATOM 699 C CA . SER A 1 94 ? -7.906 9.172 1.492 1 84.06 94 SER A CA 1
ATOM 700 C C . SER A 1 94 ? -7.805 7.664 1.272 1 84.06 94 SER A C 1
ATOM 702 O O . SER A 1 94 ? -7.816 7.195 0.132 1 84.06 94 SER A O 1
ATOM 704 N N . VAL A 1 95 ? -7.75 6.918 2.342 1 82.31 95 VAL A N 1
ATOM 705 C CA . VAL A 1 95 ? -7.625 5.469 2.271 1 82.31 95 VAL A CA 1
ATOM 706 C C . VAL A 1 95 ? -8.883 4.871 1.636 1 82.31 95 VAL A C 1
ATOM 708 O O . VAL A 1 95 ? -8.789 3.963 0.808 1 82.31 95 VAL A O 1
ATOM 711 N N . SER A 1 96 ? -9.977 5.449 1.968 1 78.31 96 SER A N 1
ATOM 712 C CA . SER A 1 96 ? -11.234 4.941 1.421 1 78.31 96 SER A CA 1
ATOM 713 C C . SER A 1 96 ? -11.281 5.109 -0.094 1 78.31 96 SER A C 1
ATOM 715 O O . SER A 1 96 ? -11.695 4.195 -0.812 1 78.31 96 SER A O 1
ATOM 717 N N . VAL A 1 97 ? -10.938 6.258 -0.576 1 82.81 97 VAL A N 1
ATOM 718 C CA . VAL A 1 97 ? -10.953 6.527 -2.01 1 82.81 97 VAL A CA 1
ATOM 719 C C . VAL A 1 97 ? -9.922 5.645 -2.715 1 82.81 97 VAL A C 1
ATOM 721 O O . VAL A 1 97 ? -10.211 5.059 -3.76 1 82.81 97 VAL A O 1
ATOM 724 N N . THR A 1 98 ? -8.789 5.543 -2.152 1 87.81 98 THR A N 1
ATOM 725 C CA . THR A 1 98 ? -7.727 4.719 -2.707 1 87.81 98 THR A CA 1
ATOM 726 C C . THR A 1 98 ? -8.156 3.256 -2.791 1 87.81 98 THR A C 1
ATOM 728 O O . THR A 1 98 ? -7.949 2.598 -3.811 1 87.81 98 THR A O 1
ATOM 731 N N . LEU A 1 99 ? -8.758 2.826 -1.794 1 80.88 99 LEU A N 1
ATOM 732 C CA . LEU A 1 99 ? -9.188 1.434 -1.735 1 80.88 99 LEU A CA 1
ATOM 733 C C . LEU A 1 99 ? -10.25 1.148 -2.793 1 80.88 99 LEU A C 1
ATOM 735 O O . LEU A 1 99 ? -10.227 0.094 -3.432 1 80.88 99 LEU A O 1
ATOM 739 N N . THR A 1 100 ? -11.141 2.025 -2.895 1 78.56 100 THR A N 1
ATOM 740 C CA . THR A 1 100 ? -12.18 1.867 -3.908 1 78.56 100 THR A CA 1
ATOM 741 C C . THR A 1 100 ? -11.562 1.769 -5.301 1 78.56 100 THR A C 1
ATOM 743 O O . THR A 1 100 ? -11.93 0.89 -6.086 1 78.56 100 THR A O 1
ATOM 746 N N . SER A 1 101 ? -10.734 2.662 -5.52 1 86.38 101 SER A N 1
ATOM 747 C CA . SER A 1 101 ? -10.047 2.668 -6.809 1 86.38 101 SER A CA 1
ATOM 748 C C . SER A 1 101 ? -9.234 1.394 -7.012 1 86.38 101 SER A C 1
ATOM 750 O O . SER A 1 101 ? -9.266 0.793 -8.086 1 86.38 101 SER A O 1
ATOM 752 N N . GLN A 1 102 ? -8.562 0.975 -6.008 1 86.88 102 GLN A N 1
ATOM 753 C CA . GLN A 1 102 ? -7.742 -0.231 -6.074 1 86.88 102 GLN A CA 1
ATOM 754 C C . GLN A 1 102 ? -8.594 -1.459 -6.375 1 86.88 102 GLN A C 1
ATOM 756 O O . GLN A 1 102 ? -8.234 -2.285 -7.215 1 86.88 102 GLN A O 1
ATOM 761 N N . LEU A 1 103 ? -9.656 -1.629 -5.73 1 80.75 103 LEU A N 1
ATOM 762 C CA . LEU A 1 103 ? -10.555 -2.764 -5.926 1 80.75 103 LEU A CA 1
ATOM 763 C C . LEU A 1 103 ? -11.148 -2.75 -7.332 1 80.75 103 LEU A C 1
ATOM 765 O O . LEU A 1 103 ? -11.281 -3.801 -7.961 1 80.75 103 LEU A O 1
ATOM 769 N N . GLY A 1 104 ? -11.578 -1.609 -7.738 1 82.94 104 GLY A N 1
ATOM 770 C CA . GLY A 1 104 ? -12.102 -1.488 -9.086 1 82.94 104 GLY A CA 1
ATOM 771 C C . GLY A 1 104 ? -11.125 -1.962 -10.148 1 82.94 104 GLY A C 1
ATOM 772 O O . GLY A 1 104 ? -11.492 -2.732 -11.039 1 82.94 104 GLY A O 1
ATOM 773 N N . PHE A 1 105 ? -9.93 -1.572 -10 1 86.62 105 PHE A N 1
ATOM 774 C CA . PHE A 1 105 ? -8.914 -1.95 -10.977 1 86.62 105 PHE A CA 1
ATOM 775 C C . PHE A 1 105 ? -8.531 -3.416 -10.82 1 86.62 105 PHE A C 1
ATOM 777 O O . PHE A 1 105 ? -8.258 -4.102 -11.805 1 86.62 105 PHE A O 1
ATOM 784 N N . ALA A 1 106 ? -8.453 -3.871 -9.594 1 82.19 106 ALA A N 1
ATOM 785 C CA . ALA A 1 106 ? -8.195 -5.293 -9.375 1 82.19 106 ALA A CA 1
ATOM 786 C C . ALA A 1 106 ? -9.258 -6.152 -10.055 1 82.19 106 ALA A C 1
ATOM 788 O O . ALA A 1 106 ? -8.93 -7.164 -10.688 1 82.19 106 ALA A O 1
ATOM 789 N N . LEU A 1 107 ? -10.469 -5.758 -9.898 1 78.88 107 LEU A N 1
ATOM 790 C CA . LEU A 1 107 ? -11.562 -6.477 -10.539 1 78.88 107 LEU A CA 1
ATOM 791 C C . LEU A 1 107 ? -11.438 -6.426 -12.055 1 78.88 107 LEU A C 1
ATOM 793 O O . LEU A 1 107 ? -11.68 -7.43 -12.734 1 78.88 107 LEU A O 1
ATOM 797 N N . LEU A 1 108 ? -11.125 -5.281 -12.5 1 81.81 108 LEU A N 1
ATOM 798 C CA . LEU A 1 108 ? -10.953 -5.113 -13.945 1 81.81 108 LEU A CA 1
ATOM 799 C C . LEU A 1 108 ? -9.867 -6.039 -14.469 1 81.81 108 LEU A C 1
ATOM 801 O O . LEU A 1 108 ? -10.055 -6.719 -15.484 1 81.81 108 LEU A O 1
ATOM 805 N N . PHE A 1 109 ? -8.805 -6.152 -13.75 1 79.56 109 PHE A N 1
ATOM 806 C CA . PHE A 1 109 ? -7.695 -6.996 -14.172 1 79.56 109 PHE A CA 1
ATOM 807 C C . PHE A 1 109 ? -8.055 -8.469 -14.039 1 79.56 109 PHE A C 1
ATOM 809 O O . PHE A 1 109 ? -7.703 -9.281 -14.898 1 79.56 109 PHE A O 1
ATOM 816 N N . ASP A 1 110 ? -8.75 -8.781 -13.008 1 74.81 110 ASP A N 1
ATOM 817 C CA . ASP A 1 110 ? -9.18 -10.164 -12.789 1 74.81 110 ASP A CA 1
ATOM 818 C C . ASP A 1 110 ? -10.148 -10.609 -13.883 1 74.81 110 ASP A C 1
ATOM 820 O O . ASP A 1 110 ? -10.07 -11.742 -14.367 1 74.81 110 ASP A O 1
ATOM 824 N N . THR A 1 111 ? -11.039 -9.719 -14.219 1 76.31 111 THR A N 1
ATOM 825 C CA . THR A 1 111 ? -12.078 -10.078 -15.188 1 76.31 111 THR A CA 1
ATOM 826 C C . THR A 1 111 ? -11.516 -10.109 -16.594 1 76.31 111 THR A C 1
ATOM 828 O O . THR A 1 111 ? -11.945 -10.914 -17.422 1 76.31 111 THR A O 1
ATOM 831 N N . MET A 1 112 ? -10.555 -9.305 -16.812 1 80.5 112 MET A N 1
ATOM 832 C CA . MET A 1 112 ? -9.992 -9.219 -18.156 1 80.5 112 MET A CA 1
ATOM 833 C C . MET A 1 112 ? -8.844 -10.203 -18.328 1 80.5 112 MET A C 1
ATOM 835 O O . MET A 1 112 ? -8.43 -10.492 -19.453 1 80.5 112 MET A O 1
ATOM 839 N N . GLY A 1 113 ? -8.391 -10.734 -17.281 1 74.44 113 GLY A N 1
ATOM 840 C CA . GLY A 1 113 ? -7.266 -11.648 -17.328 1 74.44 113 GLY A CA 1
ATOM 841 C C . GLY A 1 113 ? -5.988 -11 -17.828 1 74.44 113 GLY A C 1
ATOM 842 O O . GLY A 1 113 ? -5.195 -11.641 -18.531 1 74.44 113 GLY A O 1
ATOM 843 N N . TRP A 1 114 ? -5.91 -9.742 -17.625 1 71.81 114 TRP A N 1
ATOM 844 C CA . TRP A 1 114 ? -4.738 -9.008 -18.094 1 71.81 114 TRP A CA 1
ATOM 845 C C . TRP A 1 114 ? -3.5 -9.398 -17.281 1 71.81 114 TRP A C 1
ATOM 847 O O . TRP A 1 114 ? -3.604 -9.781 -16.125 1 71.81 114 TRP A O 1
ATOM 857 N N . LEU A 1 115 ? -2.25 -9.406 -17.938 1 70.44 115 LEU A N 1
ATOM 858 C CA . LEU A 1 115 ? -0.94 -9.602 -17.312 1 70.44 115 LEU A CA 1
ATOM 859 C C . LEU A 1 115 ? -0.762 -11.039 -16.859 1 70.44 115 LEU A C 1
ATOM 861 O O . LEU A 1 115 ? -0.139 -11.297 -15.828 1 70.44 115 LEU A O 1
ATOM 865 N N . GLY A 1 116 ? -1.514 -11.883 -17.453 1 66.56 116 GLY A N 1
ATOM 866 C CA . GLY A 1 116 ? -1.313 -13.305 -17.234 1 66.56 116 GLY A CA 1
ATOM 867 C C . GLY A 1 116 ? -2.195 -13.859 -16.125 1 66.56 116 GLY A C 1
ATOM 868 O O . GLY A 1 116 ? -1.997 -14.984 -15.672 1 66.56 116 GLY A O 1
ATOM 869 N N . LEU A 1 117 ? -3.078 -13.055 -15.633 1 64.94 117 LEU A N 1
ATOM 870 C CA . LEU A 1 117 ? -4.023 -13.531 -14.625 1 64.94 117 LEU A CA 1
ATOM 871 C C . LEU A 1 117 ? -5.047 -14.477 -15.25 1 64.94 117 LEU A C 1
ATOM 873 O O . LEU A 1 117 ? -5.344 -14.375 -16.438 1 64.94 117 LEU A O 1
ATOM 877 N N . GLU A 1 118 ? -5.426 -15.445 -14.461 1 66.31 118 GLU A N 1
ATOM 878 C CA . GLU A 1 118 ? -6.551 -16.266 -14.891 1 66.31 118 GLU A CA 1
ATOM 879 C C . GLU A 1 118 ? -7.852 -15.477 -14.883 1 66.31 118 GLU A C 1
ATOM 881 O O . GLU A 1 118 ? -8.188 -14.828 -13.891 1 66.31 118 GLU A O 1
ATOM 886 N N . LYS A 1 119 ? -8.398 -15.469 -16.078 1 69.12 119 LYS A N 1
ATOM 887 C CA . LYS A 1 119 ? -9.648 -14.719 -16.219 1 69.12 119 LYS A CA 1
ATOM 888 C C . LYS A 1 119 ? -10.719 -15.258 -15.273 1 69.12 119 LYS A C 1
ATOM 890 O O . LYS A 1 119 ? -10.906 -16.469 -15.164 1 69.12 119 LYS A O 1
ATOM 895 N N . VAL A 1 120 ? -11.148 -14.422 -14.445 1 65.81 120 VAL A N 1
ATOM 896 C CA . VAL A 1 120 ? -12.273 -14.781 -13.578 1 65.81 120 VAL A CA 1
ATOM 897 C C . VAL A 1 120 ? -13.57 -14.242 -14.172 1 65.81 120 VAL A C 1
ATOM 899 O O . VAL A 1 120 ? -13.586 -13.164 -14.773 1 65.81 120 VAL A O 1
ATOM 902 N N . ASP A 1 12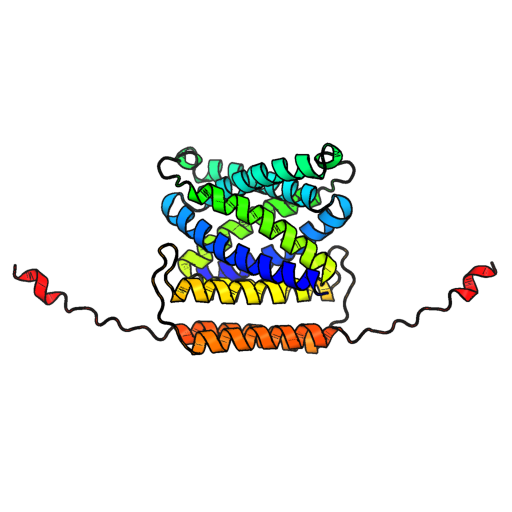1 ? -14.547 -15.094 -14.344 1 68.94 121 ASP A N 1
ATOM 903 C CA . ASP A 1 121 ? -15.828 -14.68 -14.891 1 68.94 121 ASP A CA 1
ATOM 904 C C . ASP A 1 121 ? -16.406 -13.508 -14.094 1 68.94 121 ASP A C 1
ATOM 906 O O . ASP A 1 121 ? -16.344 -13.492 -12.867 1 68.94 121 ASP A O 1
ATOM 910 N N . PHE A 1 122 ? -16.578 -12.492 -14.922 1 69.75 122 PHE A N 1
ATOM 911 C CA . PHE A 1 122 ? -17.188 -11.32 -14.312 1 69.75 122 PHE A CA 1
ATOM 912 C C . PHE A 1 122 ? -18.469 -11.703 -13.562 1 69.75 122 PHE A C 1
ATOM 914 O O . PHE A 1 122 ? -19.312 -12.422 -14.102 1 69.75 122 PHE A O 1
ATOM 921 N N . ASN A 1 123 ? -18.5 -11.555 -12.242 1 70.88 123 ASN A N 1
ATOM 922 C CA . ASN A 1 123 ? -19.641 -11.859 -11.391 1 70.88 123 ASN A CA 1
ATOM 923 C C . ASN A 1 123 ? -20.312 -10.586 -10.891 1 70.88 123 ASN A C 1
ATOM 925 O O . ASN A 1 123 ? -19.656 -9.719 -10.305 1 70.88 123 ASN A O 1
ATOM 929 N N . TRP A 1 124 ? -21.578 -10.383 -11.305 1 78 124 TRP A N 1
ATOM 930 C CA . TRP A 1 124 ? -22.391 -9.227 -10.906 1 78 124 TRP A CA 1
ATOM 931 C C . TRP A 1 124 ? -22.297 -9.008 -9.398 1 78 124 TRP A C 1
ATOM 933 O O . TRP A 1 124 ? -22.406 -7.871 -8.93 1 78 124 TRP A O 1
ATOM 943 N N . LYS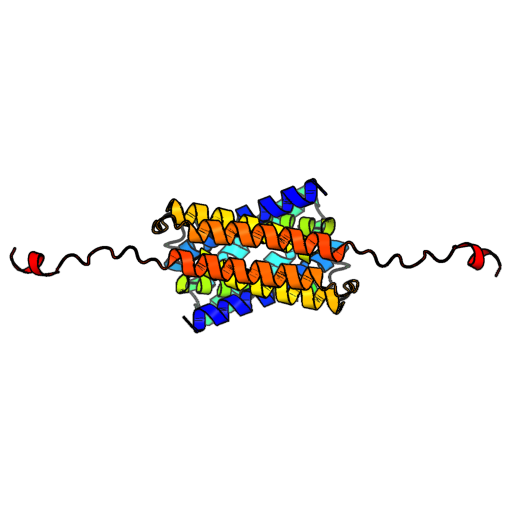 A 1 125 ? -22.047 -9.992 -8.734 1 75.81 125 LYS A N 1
ATOM 944 C CA . LYS A 1 125 ? -21.938 -9.852 -7.285 1 75.81 125 LYS A CA 1
ATOM 945 C C . LYS A 1 125 ? -20.672 -9.078 -6.902 1 75.81 125 LYS A C 1
ATOM 947 O O . LYS A 1 125 ? -20.688 -8.305 -5.945 1 75.81 125 LYS A O 1
ATOM 952 N N . GLN A 1 126 ? -19.719 -9.32 -7.781 1 74.94 126 GLN A N 1
ATOM 953 C CA . GLN A 1 126 ? -18.5 -8.578 -7.531 1 74.94 126 GLN A CA 1
ATOM 954 C C . GLN A 1 126 ? -18.703 -7.086 -7.789 1 74.94 126 GLN A C 1
ATOM 956 O O . GLN A 1 126 ? -18.234 -6.246 -7.012 1 74.94 126 GLN A O 1
ATOM 961 N N . LEU A 1 127 ? -19.422 -6.828 -8.797 1 79.12 127 LEU A N 1
ATOM 962 C CA . LEU A 1 127 ? -19.75 -5.438 -9.102 1 79.12 127 LEU A CA 1
ATOM 963 C C . LEU A 1 127 ? -20.594 -4.82 -7.988 1 79.12 127 LEU A C 1
ATOM 965 O O . LEU A 1 127 ? -20.359 -3.674 -7.594 1 79.12 127 LEU A O 1
ATOM 969 N N . ALA A 1 128 ? -21.5 -5.543 -7.5 1 83.88 128 ALA A N 1
ATOM 970 C CA . ALA A 1 128 ? -22.328 -5.074 -6.395 1 83.88 128 ALA A CA 1
ATOM 971 C C . ALA A 1 128 ? -21.484 -4.77 -5.164 1 83.88 128 ALA A C 1
ATOM 973 O O . ALA A 1 128 ? -21.703 -3.756 -4.492 1 83.88 128 ALA A O 1
ATOM 974 N N . GLY A 1 129 ? -20.562 -5.664 -4.922 1 78.69 129 GLY A N 1
ATOM 975 C CA . GLY A 1 129 ? -19.656 -5.43 -3.809 1 78.69 129 GLY A CA 1
ATOM 976 C C . GLY A 1 129 ? -18.891 -4.133 -3.93 1 78.69 129 GLY A C 1
ATOM 977 O O . GLY A 1 129 ? -18.828 -3.348 -2.98 1 78.69 129 GLY A O 1
ATOM 978 N N . VAL A 1 130 ? -18.438 -3.881 -5.109 1 75.94 130 VAL A N 1
ATOM 979 C CA . VAL A 1 130 ? -17.688 -2.658 -5.363 1 75.94 130 VAL A CA 1
ATOM 980 C C . VAL A 1 130 ? -18.578 -1.441 -5.141 1 75.94 130 VAL A C 1
ATOM 982 O O . VAL A 1 130 ? -18.156 -0.458 -4.527 1 75.94 130 VAL A O 1
ATOM 985 N N . VAL A 1 131 ? -19.75 -1.466 -5.609 1 83.94 131 VAL A N 1
ATOM 986 C CA . VAL A 1 131 ? -20.703 -0.377 -5.469 1 83.94 131 VAL A CA 1
ATOM 987 C C . VAL A 1 131 ? -21 -0.14 -3.99 1 83.94 131 VAL A C 1
ATOM 989 O O . VAL A 1 131 ? -21.078 1.007 -3.541 1 83.94 131 VAL A O 1
ATOM 992 N N . ILE A 1 132 ? -21.141 -1.154 -3.258 1 85.06 132 ILE A N 1
ATOM 993 C CA . ILE A 1 132 ? -21.406 -1.055 -1.828 1 85.06 132 ILE A CA 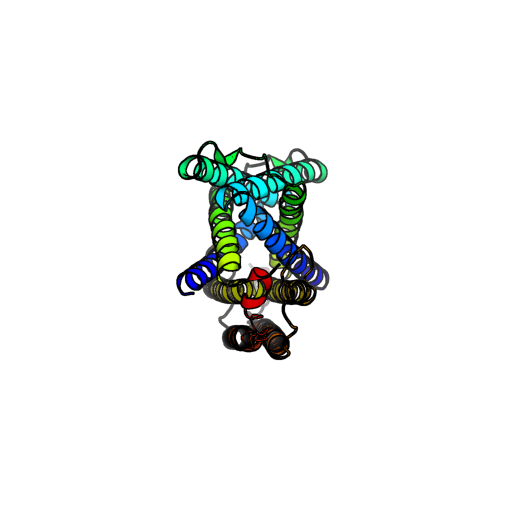1
ATOM 994 C C . ILE A 1 132 ? -20.203 -0.426 -1.12 1 85.06 132 ILE A C 1
ATOM 996 O O . ILE A 1 132 ? -20.375 0.416 -0.235 1 85.06 132 ILE A O 1
ATOM 1000 N N . ILE A 1 133 ? -19.094 -0.797 -1.53 1 76.06 133 ILE A N 1
ATOM 1001 C CA . ILE A 1 133 ? -17.891 -0.236 -0.936 1 76.06 133 ILE A CA 1
ATOM 1002 C C . ILE A 1 133 ? -17.828 1.267 -1.203 1 76.06 133 ILE A C 1
ATOM 1004 O O . ILE A 1 133 ? -17.594 2.059 -0.287 1 76.06 133 ILE A O 1
ATOM 1008 N N . VAL A 1 134 ? -18.094 1.688 -2.414 1 76.38 134 VAL A N 1
ATOM 1009 C CA . VAL A 1 134 ? -18.094 3.102 -2.775 1 76.38 134 VAL A CA 1
ATOM 1010 C C . VAL A 1 134 ? -19.141 3.844 -1.939 1 76.38 134 VAL A C 1
ATOM 1012 O O . VAL A 1 134 ? -18.875 4.941 -1.438 1 76.38 134 VAL A O 1
ATOM 1015 N N . ALA A 1 135 ? -20.266 3.295 -1.752 1 85.25 135 ALA A N 1
ATOM 1016 C CA . ALA A 1 135 ? -21.328 3.875 -0.93 1 85.25 135 ALA A CA 1
ATOM 1017 C C . ALA A 1 135 ? -20.875 4.031 0.519 1 85.25 135 ALA A C 1
ATOM 1019 O O . ALA A 1 135 ? -21.156 5.043 1.16 1 85.25 135 ALA A O 1
ATOM 1020 N N . GLY A 1 136 ? -20.219 3.033 0.979 1 79.94 136 GLY A N 1
ATOM 1021 C CA . GLY A 1 136 ? -19.688 3.102 2.328 1 79.94 136 GLY A CA 1
ATOM 1022 C C . GLY A 1 136 ? -18.688 4.227 2.52 1 79.94 136 GLY A C 1
ATOM 1023 O O . GLY A 1 136 ? -18.688 4.895 3.555 1 79.94 136 GLY A O 1
ATOM 1024 N N . ILE A 1 137 ? -17.875 4.453 1.542 1 73.12 137 ILE A N 1
ATOM 1025 C CA . ILE A 1 137 ? -16.906 5.543 1.568 1 73.12 137 ILE A CA 1
ATOM 1026 C C . ILE A 1 137 ? -17.641 6.879 1.661 1 73.12 137 ILE A C 1
ATOM 1028 O O . ILE A 1 137 ? -17.219 7.773 2.4 1 73.12 137 ILE A O 1
ATOM 1032 N N . TYR A 1 138 ? -18.703 7.004 0.895 1 77.19 138 TYR A N 1
ATOM 1033 C CA . TYR A 1 138 ? -19.5 8.227 0.919 1 77.19 138 TYR A CA 1
ATOM 1034 C C . TYR A 1 138 ? -20.109 8.453 2.297 1 77.19 138 TYR A C 1
ATOM 1036 O O . TYR A 1 138 ? -20.109 9.578 2.807 1 77.19 138 TYR A O 1
ATOM 1044 N N . VAL A 1 139 ? -20.641 7.457 2.896 1 80.88 139 VAL A N 1
ATOM 1045 C CA . VAL A 1 139 ? -21.219 7.551 4.23 1 80.88 139 VAL A CA 1
ATOM 1046 C C . VAL A 1 139 ? -20.141 7.906 5.246 1 80.88 139 VAL A C 1
ATOM 1048 O O . VAL A 1 139 ? -20.375 8.727 6.141 1 80.88 139 VAL A O 1
ATOM 1051 N N . PHE A 1 140 ? -19.031 7.363 5.129 1 73.62 140 PHE A N 1
ATOM 1052 C CA . PHE A 1 140 ? -17.891 7.625 6.008 1 73.62 140 PHE A CA 1
ATOM 1053 C C . PHE A 1 140 ? -17.469 9.094 5.93 1 73.62 140 PHE A C 1
ATOM 1055 O O . PHE A 1 140 ? -17.25 9.734 6.957 1 73.62 140 PHE A O 1
ATOM 1062 N N . LYS A 1 141 ? -17.219 9.57 4.777 1 71.62 141 LYS A N 1
ATOM 1063 C CA . LYS A 1 141 ? -16.75 10.938 4.535 1 71.62 141 LYS A CA 1
ATOM 1064 C C . LYS A 1 141 ? -17.734 11.953 5.117 1 71.62 141 LYS A C 1
ATOM 1066 O O . LYS A 1 141 ? -17.312 12.906 5.781 1 71.62 141 LYS A O 1
ATOM 1071 N N . PHE A 1 142 ? -18.953 11.742 4.871 1 69.88 142 PHE A N 1
ATOM 1072 C CA . PHE A 1 142 ? -19.938 12.758 5.227 1 69.88 142 PHE A CA 1
ATOM 1073 C C . PHE A 1 142 ? -20.438 12.562 6.652 1 69.88 142 PHE A C 1
ATOM 1075 O O . PHE A 1 142 ? -21.141 13.414 7.195 1 69.88 142 PHE A O 1
ATOM 1082 N N . GLY A 1 143 ? -20.109 11.445 7.219 1 61.91 143 GLY A N 1
ATOM 1083 C CA . GLY A 1 143 ? -20.406 11.258 8.633 1 61.91 143 GLY A CA 1
ATOM 1084 C C . GLY A 1 143 ? -19.516 12.078 9.539 1 61.91 143 GLY A C 1
ATOM 1085 O O . GLY A 1 143 ? -19.938 12.492 10.625 1 61.91 143 GLY A O 1
ATOM 1086 N N . GLY A 1 144 ? -18.188 12.227 9.367 1 56.84 144 GLY A N 1
ATOM 1087 C CA . GLY A 1 144 ? -17.234 12.969 10.18 1 56.84 144 GLY A CA 1
ATOM 1088 C C . GLY A 1 144 ? -17.406 14.469 10.07 1 56.84 144 GLY A C 1
ATOM 1089 O O . GLY A 1 144 ? -16.781 15.227 10.82 1 56.84 144 GLY A O 1
ATOM 1090 N N . LYS A 1 145 ? -17.875 14.992 8.969 1 51.81 145 LYS A N 1
ATOM 1091 C CA . LYS A 1 145 ? -18 16.438 8.82 1 51.81 145 LYS A CA 1
ATOM 1092 C C . LYS A 1 145 ? -18.828 17.031 9.961 1 51.81 145 LYS A C 1
ATOM 1094 O O . LYS A 1 145 ? -19.016 18.25 10.031 1 51.81 145 LYS A O 1
ATOM 1099 N N . ARG A 1 146 ? -19.344 16.281 10.859 1 45.97 146 ARG A N 1
ATOM 1100 C CA . ARG A 1 146 ? -19.969 17.109 11.891 1 45.97 146 ARG A CA 1
ATOM 1101 C C . ARG A 1 146 ? -18.906 17.797 12.742 1 45.97 146 ARG A C 1
ATOM 1103 O O . ARG A 1 146 ? -18.203 17.141 13.508 1 45.97 146 ARG A O 1
ATOM 1110 N N . LYS A 1 147 ? -18.25 18.719 12.156 1 44.06 147 LYS A N 1
ATOM 1111 C CA . LYS A 1 147 ? -17.406 19.688 12.852 1 44.06 147 LYS A CA 1
ATOM 1112 C C . LYS A 1 147 ? -17.906 19.938 14.266 1 44.06 147 LYS A C 1
ATOM 1114 O O . LYS A 1 147 ? -19.078 20.266 14.469 1 44.06 147 LYS A O 1
ATOM 1119 N N . THR A 1 148 ? -17.344 19.312 15.227 1 38.59 148 THR A N 1
ATOM 1120 C CA . THR A 1 148 ? -17.375 19.984 16.531 1 38.59 148 THR A CA 1
ATOM 1121 C C . THR A 1 148 ? -17 21.453 16.375 1 38.59 148 THR A C 1
ATOM 1123 O O . THR A 1 148 ? -15.875 21.781 15.977 1 38.59 148 THR A O 1
ATOM 1126 N N . HIS A 1 149 ? -17.734 22.359 15.945 1 36.81 149 HIS A N 1
ATOM 1127 C CA . HIS A 1 149 ? -17.578 23.781 16.188 1 36.81 149 HIS A CA 1
ATOM 1128 C C . HIS A 1 149 ? -16.906 24.047 17.531 1 36.81 149 HIS A C 1
ATOM 1130 O O . HIS A 1 149 ? -17.516 23.859 18.578 1 36.81 149 HIS A O 1
ATOM 1136 N N . THR A 1 150 ? -15.672 23.578 17.797 1 38.66 150 THR A N 1
ATOM 1137 C CA . THR A 1 150 ? -15.109 24.266 18.953 1 38.66 150 THR A CA 1
ATOM 1138 C C . THR A 1 150 ? -15.344 25.766 18.844 1 38.66 150 THR A C 1
ATOM 1140 O O . THR A 1 150 ? -14.945 26.406 17.875 1 38.66 150 THR A O 1
ATOM 1143 N N . PRO A 1 151 ? -16.094 26.406 19.578 1 39.66 151 PRO A N 1
ATOM 1144 C CA . PRO A 1 151 ? -16.234 27.859 19.609 1 39.66 151 PRO A CA 1
ATOM 1145 C C . PRO A 1 151 ? -14.891 28.578 19.609 1 39.66 151 PRO A C 1
ATOM 1147 O O . PRO A 1 151 ? -13.984 28.219 20.344 1 39.66 151 PRO A O 1
ATOM 1150 N N . GLU A 1 152 ? -14.289 28.969 18.516 1 42.09 152 GLU A N 1
ATOM 1151 C CA . GLU A 1 152 ? -13.18 29.922 18.484 1 42.09 152 GLU A CA 1
ATOM 1152 C C . GLU A 1 152 ? -13.258 30.891 19.672 1 42.09 152 GLU A C 1
ATOM 1154 O O . GLU A 1 152 ? -14.266 31.562 19.859 1 42.09 152 GLU A O 1
ATOM 1159 N N . ARG A 1 153 ? -12.656 30.609 20.797 1 43 153 ARG A N 1
ATOM 1160 C CA . ARG A 1 153 ? -12.547 31.625 21.844 1 43 153 ARG A CA 1
ATOM 1161 C C . ARG A 1 153 ? -12.164 32.969 21.25 1 43 153 ARG A C 1
ATOM 1163 O O . ARG A 1 153 ? -11.227 33.062 20.453 1 43 153 ARG A O 1
ATOM 1170 N N . PRO A 1 154 ? -12.922 34.031 21.281 1 43.22 154 PRO A N 1
ATOM 1171 C CA . PRO A 1 154 ? -12.57 35.375 20.859 1 43.22 154 PRO A CA 1
ATOM 1172 C C . PRO A 1 154 ? -11.203 35.812 21.375 1 43.22 154 PRO A C 1
ATOM 1174 O O . PRO A 1 154 ? -10.891 35.656 22.547 1 43.22 154 PRO A O 1
ATOM 1177 N N . ALA A 1 155 ? -10.141 35.75 20.578 1 46.06 155 ALA A N 1
ATOM 1178 C CA . ALA A 1 155 ? -8.797 36.281 20.812 1 46.06 155 ALA A CA 1
ATOM 1179 C C . ALA A 1 155 ? -8.852 37.625 21.547 1 46.06 155 ALA A C 1
ATOM 1181 O O . ALA A 1 155 ? -7.832 38.281 21.688 1 46.06 155 ALA A O 1
ATOM 1182 N N . SER A 1 156 ? -9.969 38.156 21.891 1 41.53 156 SER A N 1
ATOM 1183 C CA . SER A 1 156 ? -9.898 39.469 22.516 1 41.53 156 SER A CA 1
ATOM 1184 C C . SER A 1 156 ? -9.094 39.438 23.797 1 41.53 156 SER A C 1
ATOM 1186 O O . SER A 1 156 ? -8.578 40.469 24.25 1 41.53 156 SER A O 1
ATOM 1188 N N . ALA A 1 157 ? -9.148 38.281 24.562 1 42.75 157 ALA A N 1
ATOM 1189 C CA . ALA A 1 157 ? -8.789 38.562 25.953 1 42.75 157 ALA A CA 1
ATOM 1190 C C . ALA A 1 157 ? -7.273 38.625 26.125 1 42.75 157 ALA A C 1
ATOM 1192 O O . ALA A 1 157 ? -6.777 38.875 27.219 1 42.75 157 ALA A O 1
ATOM 1193 N N . ILE A 1 158 ? -6.43 38.031 25.156 1 39.91 158 ILE A N 1
ATOM 1194 C CA . ILE A 1 158 ? -5.055 38.094 25.625 1 39.91 158 ILE A CA 1
ATOM 1195 C C . ILE A 1 158 ? -4.496 39.5 25.375 1 39.91 158 ILE A C 1
ATOM 1197 O O . ILE A 1 158 ? -3.279 39.656 25.281 1 39.91 158 ILE A O 1
ATOM 1201 N N . LYS A 1 159 ? -5.25 40.375 24.766 1 40.09 159 LYS A N 1
ATOM 1202 C CA . LYS A 1 159 ? -4.578 41.688 24.656 1 40.09 159 LYS A CA 1
ATOM 1203 C C . LYS A 1 159 ? -4.203 42.219 26.031 1 40.09 159 LYS A C 1
ATOM 1205 O O . LYS A 1 159 ? -3.398 43.156 26.141 1 40.09 159 LYS A O 1
ATOM 1210 N N . THR A 1 160 ? -5.066 42.094 27.094 1 35.41 160 THR A N 1
ATOM 1211 C CA . THR A 1 160 ? -4.914 43.062 28.172 1 35.41 160 THR A CA 1
ATOM 1212 C C . THR A 1 160 ? -3.764 42.688 29.094 1 35.41 160 THR A C 1
ATOM 1214 O O . THR A 1 160 ? -3.297 43.5 29.906 1 35.41 160 THR A O 1
ATOM 1217 N N . LEU A 1 161 ? -3.23 41.344 29.172 1 30.27 161 LEU A N 1
ATOM 1218 C CA . LEU A 1 161 ? -2.242 41.5 30.234 1 30.27 161 LEU A CA 1
ATOM 1219 C C . LEU A 1 161 ? -0.895 41.938 29.672 1 30.27 161 LEU A C 1
ATOM 1221 O O . LEU A 1 161 ? -0.487 41.5 28.594 1 30.27 161 LEU A O 1
ATOM 1225 N N . MET B 1 1 ? -9.797 19.938 -2.732 1 76.56 1 MET B N 1
ATOM 1226 C CA . MET B 1 1 ? -10.453 18.641 -2.57 1 76.56 1 MET B CA 1
ATOM 1227 C C . MET B 1 1 ? -10.344 17.812 -3.846 1 76.56 1 MET B C 1
ATOM 1229 O O . MET B 1 1 ? -10.031 16.625 -3.793 1 76.56 1 MET B O 1
ATOM 1233 N N . GLY B 1 2 ? -10.445 18.469 -4.973 1 85.25 2 GLY B N 1
ATOM 1234 C CA . GLY B 1 2 ? -10.391 17.766 -6.25 1 85.25 2 GLY B CA 1
ATOM 1235 C C . GLY B 1 2 ? -9.039 17.125 -6.516 1 85.25 2 GLY B C 1
ATOM 1236 O O . GLY B 1 2 ? -8.977 15.977 -6.949 1 85.25 2 GLY B O 1
ATOM 1237 N N . MET B 1 3 ? -7.996 17.781 -6.125 1 90.81 3 MET B N 1
ATOM 1238 C CA . MET B 1 3 ? -6.652 17.234 -6.328 1 90.81 3 MET B CA 1
ATOM 1239 C C . MET B 1 3 ? -6.398 16.047 -5.418 1 90.81 3 MET B C 1
ATOM 1241 O O . MET B 1 3 ? -5.809 15.047 -5.848 1 90.81 3 MET B O 1
ATOM 1245 N N . GLY B 1 4 ? -6.844 16.125 -4.246 1 90.62 4 GLY B N 1
ATOM 1246 C CA . GLY B 1 4 ? -6.707 15 -3.32 1 90.62 4 GLY B CA 1
ATOM 1247 C C . GLY B 1 4 ? -7.422 13.75 -3.789 1 90.62 4 GLY B C 1
ATOM 1248 O O . GLY B 1 4 ? -6.891 12.641 -3.658 1 90.62 4 GLY B O 1
ATOM 1249 N N . LEU B 1 5 ? -8.531 14.039 -4.383 1 87.06 5 LEU B N 1
ATOM 1250 C CA . LEU B 1 5 ? -9.305 12.922 -4.902 1 87.06 5 LEU B CA 1
ATOM 1251 C C . LEU B 1 5 ? -8.602 12.273 -6.086 1 87.06 5 LEU B C 1
ATOM 1253 O O . LEU B 1 5 ? -8.531 11.047 -6.176 1 87.06 5 LEU B O 1
ATOM 1257 N N . LEU B 1 6 ? -8.164 13.047 -6.887 1 93.94 6 LEU B N 1
ATOM 1258 C CA . LEU B 1 6 ? -7.457 12.539 -8.055 1 93.94 6 LEU B CA 1
ATOM 1259 C C . LEU B 1 6 ? -6.219 11.75 -7.641 1 93.94 6 LEU B C 1
ATOM 1261 O O . LEU B 1 6 ? -5.957 10.672 -8.18 1 93.94 6 LEU B O 1
ATOM 1265 N N . LEU B 1 7 ? -5.52 12.242 -6.707 1 94.31 7 LEU B N 1
ATOM 1266 C CA . LEU B 1 7 ? -4.32 11.578 -6.207 1 94.31 7 LEU B CA 1
ATOM 1267 C C . LEU B 1 7 ? -4.668 10.234 -5.566 1 94.31 7 LEU B C 1
ATOM 1269 O O . LEU B 1 7 ? -3.979 9.242 -5.789 1 94.31 7 LEU B O 1
ATOM 1273 N N . ALA B 1 8 ? -5.719 10.258 -4.855 1 91 8 ALA B N 1
ATOM 1274 C CA . ALA B 1 8 ? -6.129 9.031 -4.176 1 91 8 ALA B CA 1
ATOM 1275 C C . ALA B 1 8 ? -6.578 7.969 -5.176 1 91 8 ALA B C 1
ATOM 1277 O O . ALA B 1 8 ? -6.254 6.789 -5.027 1 91 8 ALA B O 1
ATOM 1278 N N . VAL B 1 9 ? -7.301 8.414 -6.16 1 90.75 9 VAL B N 1
ATOM 1279 C CA . VAL B 1 9 ? -7.754 7.496 -7.195 1 90.75 9 VAL B CA 1
ATOM 1280 C C . VAL B 1 9 ? -6.551 6.938 -7.953 1 90.75 9 VAL B C 1
ATOM 1282 O O . VAL B 1 9 ? -6.469 5.73 -8.195 1 90.75 9 VAL B O 1
ATOM 1285 N N . PHE B 1 10 ? -5.688 7.723 -8.273 1 95.38 10 PHE B N 1
ATOM 1286 C CA . PHE B 1 10 ? -4.488 7.305 -8.992 1 95.38 10 PHE B CA 1
ATOM 1287 C C . PHE B 1 10 ? -3.65 6.363 -8.133 1 95.38 10 PHE B C 1
ATOM 1289 O O . PHE B 1 10 ? -3.086 5.391 -8.641 1 95.38 10 PHE B O 1
ATOM 1296 N N . ALA B 1 11 ? -3.541 6.652 -6.895 1 94.19 11 ALA B N 1
ATOM 1297 C CA . ALA B 1 11 ? -2.828 5.773 -5.973 1 94.19 11 ALA B CA 1
ATOM 1298 C C . ALA B 1 11 ? -3.441 4.375 -5.965 1 94.19 11 ALA B C 1
ATOM 1300 O O . ALA B 1 11 ? -2.721 3.375 -6.023 1 94.19 11 ALA B O 1
ATOM 1301 N N . GLY B 1 12 ? -4.711 4.316 -5.945 1 91.44 12 GLY B N 1
ATOM 1302 C CA . GLY B 1 12 ? -5.395 3.031 -5.957 1 91.44 12 GLY B CA 1
ATOM 1303 C C . GLY B 1 12 ? -5.141 2.232 -7.223 1 91.44 12 GLY B C 1
ATOM 1304 O O . GLY B 1 12 ? -4.895 1.027 -7.164 1 91.44 12 GLY B O 1
ATOM 1305 N N . ALA B 1 13 ? -5.215 2.9 -8.305 1 92.62 13 ALA B N 1
ATOM 1306 C CA . ALA B 1 13 ? -4.934 2.242 -9.578 1 92.62 13 ALA B CA 1
ATOM 1307 C C . ALA B 1 13 ? -3.506 1.705 -9.617 1 92.62 13 ALA B C 1
ATOM 1309 O O . ALA B 1 13 ? -3.273 0.575 -10.055 1 92.62 13 ALA B O 1
ATOM 1310 N N . MET B 1 14 ? -2.596 2.49 -9.188 1 93.94 14 MET B N 1
ATOM 1311 C CA . MET B 1 14 ? -1.191 2.094 -9.18 1 93.94 14 MET B CA 1
ATOM 1312 C C . MET B 1 14 ? -0.96 0.943 -8.203 1 93.94 14 MET B C 1
ATOM 1314 O O . MET B 1 14 ? -0.19 0.025 -8.492 1 93.94 14 MET B O 1
ATOM 1318 N N . VAL B 1 15 ? -1.606 0.996 -7.109 1 92.06 15 VAL B N 1
ATOM 1319 C CA . VAL B 1 15 ? -1.471 -0.077 -6.129 1 92.06 15 VAL B CA 1
ATOM 1320 C C . VAL B 1 15 ? -1.963 -1.392 -6.73 1 92.06 15 VAL B C 1
ATOM 1322 O O . VAL B 1 15 ? -1.336 -2.438 -6.547 1 92.06 15 VAL B O 1
ATOM 1325 N N . ALA B 1 16 ? -3.084 -1.356 -7.383 1 89.25 16 ALA B N 1
ATOM 1326 C CA . ALA B 1 16 ? -3.609 -2.557 -8.031 1 89.25 16 ALA B CA 1
ATOM 1327 C C . ALA B 1 16 ? -2.6 -3.133 -9.016 1 89.25 16 ALA B C 1
ATOM 1329 O O . ALA B 1 16 ? -2.336 -4.336 -9.016 1 89.25 16 ALA B O 1
ATOM 1330 N N . LEU B 1 17 ? -2.092 -2.271 -9.812 1 88.44 17 LEU B N 1
ATOM 1331 C CA . LEU B 1 17 ? -1.109 -2.688 -10.805 1 88.44 17 LEU B CA 1
ATOM 1332 C C . LEU B 1 17 ? 0.149 -3.227 -10.133 1 88.44 17 LEU B C 1
ATOM 1334 O O . LEU B 1 17 ? 0.691 -4.254 -10.555 1 88.44 17 LEU B O 1
ATOM 1338 N N . GLN B 1 18 ? 0.623 -2.543 -9.172 1 90.31 18 GLN B N 1
ATOM 1339 C CA . GLN B 1 18 ? 1.812 -2.953 -8.43 1 90.31 18 GLN B CA 1
ATOM 1340 C C . GLN B 1 18 ? 1.615 -4.324 -7.789 1 90.31 18 GLN B C 1
ATOM 1342 O O . GLN B 1 18 ? 2.533 -5.145 -7.77 1 90.31 18 GLN B O 1
ATOM 1347 N N . THR B 1 19 ? 0.476 -4.543 -7.234 1 85.38 19 THR B N 1
ATOM 1348 C CA . THR B 1 19 ? 0.16 -5.809 -6.578 1 85.38 19 THR B CA 1
ATOM 1349 C C . THR B 1 19 ? 0.24 -6.969 -7.566 1 85.38 19 THR B C 1
ATOM 1351 O O . THR B 1 19 ? 0.776 -8.031 -7.246 1 85.38 19 THR B O 1
ATOM 1354 N N . ILE B 1 20 ? -0.232 -6.77 -8.688 1 82.94 20 ILE B N 1
ATOM 1355 C CA . ILE B 1 20 ? -0.221 -7.801 -9.727 1 82.94 20 ILE B CA 1
ATOM 1356 C C . ILE B 1 20 ? 1.216 -8.078 -10.164 1 82.94 20 ILE B C 1
ATOM 1358 O O . ILE B 1 20 ? 1.631 -9.234 -10.266 1 82.94 20 ILE B O 1
ATOM 1362 N N . PHE B 1 21 ? 1.958 -7.039 -10.406 1 85.94 21 PHE B N 1
ATOM 1363 C CA . PHE B 1 21 ? 3.348 -7.195 -10.82 1 85.94 21 PHE B CA 1
ATOM 1364 C C . PHE B 1 21 ? 4.16 -7.883 -9.727 1 85.94 21 PHE B C 1
ATOM 1366 O O . PHE B 1 21 ? 4.984 -8.758 -10.016 1 85.94 21 PHE B O 1
ATOM 1373 N N . ASN B 1 22 ? 3.947 -7.469 -8.484 1 86.31 22 ASN B N 1
ATOM 1374 C CA . ASN B 1 22 ? 4.645 -8.102 -7.371 1 86.31 22 ASN B CA 1
ATOM 1375 C C . ASN B 1 22 ? 4.344 -9.594 -7.297 1 86.31 22 ASN B C 1
ATOM 1377 O O . ASN B 1 22 ? 5.238 -10.398 -7.023 1 86.31 22 ASN B O 1
ATOM 1381 N N . ASN B 1 23 ? 3.117 -9.898 -7.496 1 83.44 23 ASN B N 1
ATOM 1382 C CA . ASN B 1 23 ? 2.725 -11.297 -7.449 1 83.44 23 ASN B CA 1
ATOM 1383 C C . ASN B 1 23 ? 3.398 -12.109 -8.555 1 83.44 23 ASN B C 1
ATOM 1385 O O . ASN B 1 23 ? 3.834 -13.234 -8.328 1 83.44 23 ASN B O 1
ATOM 1389 N N . ARG B 1 24 ? 3.441 -11.539 -9.672 1 81.5 24 ARG B N 1
ATOM 1390 C CA . ARG B 1 24 ? 4.09 -12.219 -10.789 1 81.5 24 ARG B CA 1
ATOM 1391 C C . ARG B 1 24 ? 5.578 -12.414 -10.516 1 81.5 24 ARG B C 1
ATOM 1393 O O . ARG B 1 24 ? 6.141 -13.461 -10.844 1 81.5 24 ARG B O 1
ATOM 1400 N N . THR B 1 25 ? 6.16 -11.453 -10.047 1 82.5 25 THR B N 1
ATOM 1401 C CA . THR B 1 25 ? 7.574 -11.539 -9.711 1 82.5 25 THR B CA 1
ATOM 1402 C C . THR B 1 25 ? 7.805 -12.57 -8.602 1 82.5 25 THR B C 1
ATOM 1404 O O . THR B 1 25 ? 8.789 -13.305 -8.625 1 82.5 25 THR B O 1
ATOM 1407 N N . ASP B 1 26 ? 6.883 -12.609 -7.699 1 85.38 26 ASP B N 1
ATOM 1408 C CA . ASP B 1 26 ? 7.004 -13.5 -6.547 1 85.38 26 ASP B CA 1
ATOM 1409 C C . ASP B 1 26 ? 6.965 -14.961 -6.98 1 85.38 26 ASP B C 1
ATOM 1411 O O . ASP B 1 26 ? 7.645 -15.812 -6.391 1 85.38 26 ASP B O 1
ATOM 1415 N N . VAL B 1 27 ? 6.164 -15.32 -7.965 1 80.5 27 VAL B N 1
ATOM 1416 C CA . VAL B 1 27 ? 6.039 -16.688 -8.469 1 80.5 27 VAL B CA 1
ATOM 1417 C C . VAL B 1 27 ? 7.375 -17.141 -9.039 1 80.5 27 VAL B C 1
ATOM 1419 O O . VAL B 1 27 ? 7.723 -18.328 -8.953 1 80.5 27 VAL B O 1
ATOM 1422 N N . HIS B 1 28 ? 8.156 -16.156 -9.43 1 78.5 28 HIS B N 1
ATOM 1423 C CA . HIS B 1 28 ? 9.383 -16.547 -10.117 1 78.5 28 HIS B CA 1
ATOM 1424 C C . HIS B 1 28 ? 10.586 -16.438 -9.18 1 78.5 28 HIS B C 1
ATOM 1426 O O . HIS B 1 28 ? 11.547 -17.219 -9.312 1 78.5 28 HIS B O 1
ATOM 1432 N N . MET B 1 29 ? 10.539 -15.477 -8.258 1 80.88 29 MET B N 1
ATOM 1433 C CA . MET B 1 29 ? 11.766 -15.18 -7.516 1 80.88 29 MET B CA 1
ATOM 1434 C C . MET B 1 29 ? 11.609 -15.547 -6.043 1 80.88 29 MET B C 1
ATOM 1436 O O . MET B 1 29 ? 12.602 -15.68 -5.324 1 80.88 29 MET B O 1
ATOM 1440 N N . GLY B 1 30 ? 10.383 -15.703 -5.633 1 83.62 30 GLY B N 1
ATOM 1441 C CA . GLY B 1 30 ? 10.133 -15.828 -4.207 1 83.62 30 GLY B CA 1
ATOM 1442 C C . GLY B 1 30 ? 9.836 -14.5 -3.535 1 83.62 30 GLY B C 1
ATOM 1443 O O . GLY B 1 30 ? 10.219 -13.438 -4.039 1 83.62 30 GLY B O 1
ATOM 1444 N N . SER B 1 31 ? 9.273 -14.555 -2.336 1 84.69 31 SER B N 1
ATOM 1445 C CA . SER B 1 31 ? 8.703 -13.375 -1.693 1 84.69 31 SER B CA 1
ATOM 1446 C C . SER B 1 31 ? 9.797 -12.445 -1.168 1 84.69 31 SER B C 1
ATOM 1448 O O . SER B 1 31 ? 9.695 -11.227 -1.288 1 84.69 31 SER B O 1
ATOM 1450 N N . TRP B 1 32 ? 10.82 -12.992 -0.658 1 86.69 32 TRP B N 1
ATOM 1451 C CA . TRP B 1 32 ? 11.867 -12.164 -0.078 1 86.69 32 TRP B CA 1
ATOM 1452 C C . TRP B 1 32 ? 12.664 -11.445 -1.168 1 86.69 32 TRP B C 1
ATOM 1454 O O . TRP B 1 32 ? 12.922 -10.25 -1.067 1 86.69 32 TRP B O 1
ATOM 1464 N N . ALA B 1 33 ? 12.945 -12.172 -2.178 1 86.12 33 ALA B N 1
ATOM 1465 C CA . ALA B 1 33 ? 13.656 -11.57 -3.301 1 86.12 33 ALA B CA 1
ATOM 1466 C C . ALA B 1 33 ? 12.797 -10.516 -3.994 1 86.12 33 ALA B C 1
ATOM 1468 O O . ALA B 1 33 ? 13.289 -9.43 -4.332 1 86.12 33 ALA B O 1
ATOM 1469 N N . THR B 1 34 ? 11.578 -10.828 -4.16 1 85.88 34 THR B N 1
ATOM 1470 C CA . THR B 1 34 ? 10.656 -9.891 -4.781 1 85.88 34 THR B CA 1
ATOM 1471 C C . THR B 1 34 ? 10.594 -8.594 -3.982 1 85.88 34 THR B C 1
ATOM 1473 O O . THR B 1 34 ? 10.734 -7.504 -4.543 1 85.88 34 THR B O 1
ATOM 1476 N N . THR B 1 35 ? 10.414 -8.742 -2.707 1 90.44 35 THR B N 1
ATOM 1477 C CA . THR B 1 35 ? 10.32 -7.57 -1.84 1 90.44 35 THR B CA 1
ATOM 1478 C C . THR B 1 35 ? 11.602 -6.742 -1.907 1 90.44 35 THR B C 1
ATOM 1480 O O . THR B 1 35 ? 11.547 -5.52 -2.037 1 90.44 35 THR B O 1
ATOM 1483 N N . THR B 1 36 ? 12.656 -7.395 -1.871 1 91.31 36 THR B N 1
ATOM 1484 C CA . THR B 1 36 ? 13.953 -6.727 -1.894 1 91.31 36 THR B CA 1
ATOM 1485 C C . THR B 1 36 ? 14.141 -5.953 -3.195 1 91.31 36 THR B C 1
ATOM 1487 O O . THR B 1 36 ? 14.516 -4.777 -3.176 1 91.31 36 THR B O 1
ATOM 1490 N N . TRP B 1 37 ? 13.836 -6.512 -4.258 1 88.88 37 TRP B N 1
ATOM 1491 C CA . TRP B 1 37 ? 14.086 -5.883 -5.551 1 88.88 37 TRP B CA 1
ATOM 1492 C C . TRP B 1 37 ? 13.062 -4.785 -5.832 1 88.88 37 TRP B C 1
ATOM 1494 O O . TRP B 1 37 ? 13.398 -3.75 -6.406 1 88.88 37 TRP B O 1
ATOM 1504 N N . VAL B 1 38 ? 11.906 -5.02 -5.508 1 88.5 38 VAL B N 1
ATOM 1505 C CA . VAL B 1 38 ? 10.875 -4.008 -5.672 1 88.5 38 VAL B CA 1
ATOM 1506 C C . VAL B 1 38 ? 11.234 -2.76 -4.867 1 88.5 38 VAL B C 1
ATOM 1508 O O . VAL B 1 38 ? 11.148 -1.64 -5.375 1 88.5 38 VAL B O 1
ATOM 1511 N N . LEU B 1 39 ? 11.672 -2.975 -3.654 1 92.5 39 LEU B N 1
ATOM 1512 C CA . LEU B 1 39 ? 12.047 -1.849 -2.807 1 92.5 39 LEU B CA 1
ATOM 1513 C C . LEU B 1 39 ? 13.336 -1.203 -3.303 1 92.5 39 LEU B C 1
ATOM 1515 O O . LEU B 1 39 ? 13.5 0.016 -3.215 1 92.5 39 LEU B O 1
ATOM 1519 N N . ALA B 1 40 ? 14.227 -1.984 -3.801 1 92.94 40 ALA B N 1
ATOM 1520 C CA . ALA B 1 40 ? 15.469 -1.45 -4.352 1 92.94 40 ALA B CA 1
ATOM 1521 C C . ALA B 1 40 ? 15.188 -0.533 -5.539 1 92.94 40 ALA B C 1
ATOM 1523 O O . ALA B 1 40 ? 15.711 0.583 -5.605 1 92.94 40 ALA B O 1
ATOM 1524 N N . MET B 1 41 ? 14.406 -1.024 -6.402 1 91.81 41 MET B N 1
ATOM 1525 C CA . MET B 1 41 ? 14.086 -0.244 -7.594 1 91.81 41 MET B CA 1
ATOM 1526 C C . MET B 1 41 ? 13.289 1.004 -7.23 1 91.81 41 MET B C 1
ATOM 1528 O O . MET B 1 41 ? 13.484 2.068 -7.82 1 91.81 41 MET B O 1
ATOM 1532 N N . GLY B 1 42 ? 12.344 0.805 -6.316 1 92.94 42 GLY B N 1
ATOM 1533 C CA . GLY B 1 42 ? 11.641 1.977 -5.816 1 92.94 42 GLY B CA 1
ATOM 1534 C C . GLY B 1 42 ? 12.57 3.004 -5.195 1 92.94 42 GLY B C 1
ATOM 1535 O O . GLY B 1 42 ? 12.406 4.207 -5.414 1 92.94 42 GLY B O 1
ATOM 1536 N N . PHE B 1 43 ? 13.508 2.553 -4.414 1 94.62 43 PHE B N 1
ATOM 1537 C CA . PHE B 1 43 ? 14.469 3.434 -3.766 1 94.62 43 PHE B CA 1
ATOM 1538 C C . PHE B 1 43 ? 15.312 4.176 -4.801 1 94.62 43 PHE B C 1
ATOM 1540 O O . PHE B 1 43 ? 15.477 5.395 -4.719 1 94.62 43 PHE B O 1
ATOM 1547 N N . ILE B 1 44 ? 15.789 3.504 -5.75 1 94.19 44 ILE B N 1
ATOM 1548 C CA . ILE B 1 44 ? 16.625 4.109 -6.781 1 94.19 44 ILE B CA 1
ATOM 1549 C C . ILE B 1 44 ? 15.82 5.16 -7.543 1 94.19 44 ILE B C 1
ATOM 1551 O O . ILE B 1 44 ? 16.297 6.277 -7.754 1 94.19 44 ILE B O 1
ATOM 1555 N N . ALA B 1 45 ? 14.664 4.789 -7.965 1 93.06 45 ALA B N 1
ATOM 1556 C CA . ALA B 1 45 ? 13.812 5.711 -8.711 1 93.06 45 ALA B CA 1
ATOM 1557 C C . ALA B 1 45 ? 13.461 6.938 -7.875 1 93.06 45 ALA B C 1
ATOM 1559 O O . ALA B 1 45 ? 13.508 8.07 -8.359 1 93.06 45 ALA B O 1
ATOM 1560 N N . SER B 1 46 ? 13.117 6.699 -6.625 1 94.12 46 SER B N 1
ATOM 1561 C CA . SER B 1 46 ? 12.727 7.812 -5.766 1 94.12 46 SER B CA 1
ATOM 1562 C C . SER B 1 46 ? 13.922 8.711 -5.457 1 94.12 46 SER B C 1
ATOM 1564 O O . SER B 1 46 ? 13.773 9.93 -5.332 1 94.12 46 SER B O 1
ATOM 1566 N N . LEU B 1 47 ? 15.023 8.141 -5.242 1 94.31 47 LEU B N 1
ATOM 1567 C CA . LEU B 1 47 ? 16.234 8.922 -5.004 1 94.31 47 LEU B CA 1
ATOM 1568 C C . LEU B 1 47 ? 16.547 9.82 -6.195 1 94.31 47 LEU B C 1
ATOM 1570 O O . LEU B 1 47 ? 16.859 11 -6.023 1 94.31 47 LEU B O 1
ATOM 1574 N N . ALA B 1 48 ? 16.5 9.227 -7.348 1 94.25 48 ALA B N 1
ATOM 1575 C CA . ALA B 1 48 ? 16.719 10.016 -8.562 1 94.25 48 ALA B CA 1
ATOM 1576 C C . ALA B 1 48 ? 15.742 11.188 -8.641 1 94.25 48 ALA B C 1
ATOM 1578 O O . ALA B 1 48 ? 16.156 12.328 -8.875 1 94.25 48 ALA B O 1
ATOM 1579 N N . CYS B 1 49 ? 14.5 10.953 -8.398 1 92.31 49 CYS B N 1
ATOM 1580 C CA . CYS B 1 49 ? 13.477 12 -8.445 1 92.31 49 CYS B CA 1
ATOM 1581 C C . CYS B 1 49 ? 13.703 13.031 -7.352 1 92.31 49 CYS B C 1
ATOM 1583 O O . CYS B 1 49 ? 13.57 14.234 -7.59 1 92.31 49 CYS B O 1
ATOM 1585 N N . SER B 1 50 ? 13.977 12.531 -6.176 1 91.5 50 SER B N 1
ATOM 1586 C CA . SER B 1 50 ? 14.195 13.438 -5.051 1 91.5 50 SER B CA 1
ATOM 1587 C C . SER B 1 50 ? 15.367 14.375 -5.312 1 91.5 50 SER B C 1
ATOM 1589 O O . SER B 1 50 ? 15.297 15.562 -4.992 1 91.5 50 SER B O 1
ATOM 1591 N N . LEU B 1 51 ? 16.391 13.844 -5.859 1 92.19 51 LEU B N 1
ATOM 1592 C CA . LEU B 1 51 ? 17.562 14.664 -6.164 1 92.19 51 LEU B CA 1
ATOM 1593 C C . LEU B 1 51 ? 17.25 15.688 -7.246 1 92.19 51 LEU B C 1
ATOM 1595 O O . LEU B 1 51 ? 17.75 16.812 -7.207 1 92.19 51 LEU B O 1
ATOM 1599 N N . ILE B 1 52 ? 16.453 15.352 -8.203 1 91.56 52 ILE B N 1
ATOM 1600 C CA . ILE B 1 52 ? 16.078 16.25 -9.289 1 91.56 52 ILE B CA 1
ATOM 1601 C C . ILE B 1 52 ? 15.164 17.344 -8.758 1 91.56 52 ILE B C 1
ATOM 1603 O O . ILE B 1 52 ? 15.359 18.531 -9.07 1 91.56 52 ILE B O 1
ATOM 1607 N N . PHE B 1 53 ? 14.195 17.047 -7.891 1 88 53 PHE B N 1
ATOM 1608 C CA . PHE B 1 53 ? 13.164 17.984 -7.473 1 88 53 PHE B CA 1
ATOM 1609 C C . PHE B 1 53 ? 13.578 18.719 -6.203 1 88 53 PHE B C 1
ATOM 1611 O O . PHE B 1 53 ? 13.188 19.875 -5.984 1 88 53 PHE B O 1
ATOM 1618 N N . GLU B 1 54 ? 14.32 17.984 -5.312 1 85.75 54 GLU B N 1
ATOM 1619 C CA . GLU B 1 54 ? 14.648 18.578 -4.023 1 85.75 54 GLU B CA 1
ATOM 1620 C C . GLU B 1 54 ? 16.141 18.875 -3.912 1 85.75 54 GLU B C 1
ATOM 1622 O O . GLU B 1 54 ? 16.578 19.641 -3.049 1 85.75 54 GLU B O 1
ATOM 1627 N N . GLY B 1 55 ? 16.969 18.25 -4.738 1 86.25 55 GLY B N 1
ATOM 1628 C CA . GLY B 1 55 ? 18.406 18.453 -4.695 1 86.25 55 GLY B CA 1
ATOM 1629 C C . GLY B 1 55 ? 19.031 18.047 -3.377 1 86.25 55 GLY B C 1
ATOM 1630 O O . GLY B 1 55 ? 18.781 16.938 -2.889 1 86.25 55 GLY B O 1
ATOM 1631 N N . GLY B 1 56 ? 19.781 18.938 -2.758 1 79.69 56 GLY B N 1
ATOM 1632 C CA . GLY B 1 56 ? 20.516 18.688 -1.524 1 79.69 56 GLY B CA 1
ATOM 1633 C C . GLY B 1 56 ? 19.609 18.484 -0.326 1 79.69 56 GLY B C 1
ATOM 1634 O O . GLY B 1 56 ? 20 17.875 0.666 1 79.69 56 GLY B O 1
ATOM 1635 N N . ARG B 1 57 ? 18.406 18.938 -0.456 1 82.94 57 ARG B N 1
ATOM 1636 C CA . ARG B 1 57 ? 17.469 18.844 0.655 1 82.94 57 ARG B CA 1
ATOM 1637 C C . ARG B 1 57 ? 17.062 17.391 0.9 1 82.94 57 ARG B C 1
ATOM 1639 O O . ARG B 1 57 ? 16.578 17.047 1.979 1 82.94 57 ARG B O 1
ATOM 1646 N N . THR B 1 58 ? 17.312 16.578 -0.122 1 84.19 58 THR B N 1
ATOM 1647 C CA . THR B 1 58 ? 17.047 15.141 -0.002 1 84.19 58 THR B CA 1
ATOM 1648 C C . THR B 1 58 ? 17.797 14.547 1.182 1 84.19 58 THR B C 1
ATOM 1650 O O . THR B 1 58 ? 17.312 13.617 1.829 1 84.19 58 THR B O 1
ATOM 1653 N N . PHE B 1 59 ? 18.891 15.172 1.509 1 83.81 59 PHE B N 1
ATOM 1654 C CA . PHE B 1 59 ? 19.75 14.594 2.537 1 83.81 59 PHE B CA 1
ATOM 1655 C C . PHE B 1 59 ? 19.719 15.43 3.809 1 83.81 59 PHE B C 1
ATOM 1657 O O . PHE B 1 59 ? 20.531 15.242 4.711 1 83.81 59 PHE B O 1
ATOM 1664 N N . ASP B 1 60 ? 18.875 16.406 3.783 1 78.62 60 ASP B N 1
ATOM 1665 C CA . ASP B 1 60 ? 18.719 17.203 5 1 78.62 60 ASP B CA 1
ATOM 1666 C C . ASP B 1 60 ? 17.969 16.422 6.07 1 78.62 60 ASP B C 1
ATOM 1668 O O . ASP B 1 60 ? 16.734 16.484 6.145 1 78.62 60 ASP B O 1
ATOM 1672 N N . LEU B 1 61 ? 18.703 15.672 6.77 1 71.19 61 LEU B N 1
ATOM 1673 C CA . LEU B 1 61 ? 18.141 14.766 7.758 1 71.19 61 LEU B CA 1
ATOM 1674 C C . LEU B 1 61 ? 18.047 15.43 9.125 1 71.19 61 LEU B C 1
ATOM 1676 O O . LEU B 1 61 ? 17.922 14.75 10.148 1 71.19 61 LEU B O 1
ATOM 1680 N N . HIS B 1 62 ? 18.406 16.594 9.109 1 64.38 62 HIS B N 1
ATOM 1681 C CA . HIS B 1 62 ? 18.469 17.25 10.406 1 64.38 62 HIS B CA 1
ATOM 1682 C C . HIS B 1 62 ? 17.203 16.984 11.219 1 64.38 62 HIS B C 1
ATOM 1684 O O . HIS B 1 62 ? 17.266 16.906 12.445 1 64.38 62 HIS B O 1
ATOM 1690 N N . ASN B 1 63 ? 16.172 16.766 10.539 1 63.09 63 ASN B N 1
ATOM 1691 C CA . ASN B 1 63 ? 14.938 16.516 11.281 1 63.09 63 ASN B CA 1
ATOM 1692 C C . ASN B 1 63 ? 14.484 15.07 11.164 1 63.09 63 ASN B C 1
ATOM 1694 O O . ASN B 1 63 ? 13.305 14.766 11.359 1 63.09 63 ASN B O 1
ATOM 1698 N N . MET B 1 64 ? 15.547 14.273 10.844 1 64.62 64 MET B N 1
ATOM 1699 C CA . MET B 1 64 ? 15.156 12.875 10.688 1 64.62 64 MET B CA 1
ATOM 1700 C C . MET B 1 64 ? 14.977 12.203 12.047 1 64.62 64 MET B C 1
ATOM 1702 O O . MET B 1 64 ? 15.875 12.25 12.891 1 64.62 64 MET B O 1
ATOM 1706 N N . LYS B 1 65 ? 13.742 11.867 12.352 1 69.81 65 LYS B N 1
ATOM 1707 C CA . LYS B 1 65 ? 13.453 11.133 13.578 1 69.81 65 LYS B CA 1
ATOM 1708 C C . LYS B 1 65 ? 13.508 9.625 13.344 1 69.81 65 LYS B C 1
ATOM 1710 O O . LYS B 1 65 ? 13.383 9.164 12.203 1 69.81 65 LYS B O 1
ATOM 1715 N N . LEU B 1 66 ? 13.906 8.867 14.273 1 67.38 66 LEU B N 1
ATOM 1716 C CA . LEU B 1 66 ? 14.062 7.422 14.273 1 67.38 66 LEU B CA 1
ATOM 1717 C C . LEU B 1 66 ? 12.82 6.742 13.703 1 67.38 66 LEU B C 1
ATOM 1719 O O . LEU B 1 66 ? 12.914 5.648 13.141 1 67.38 66 LEU B O 1
ATOM 1723 N N . TRP B 1 67 ? 11.766 7.445 13.75 1 69.12 67 TRP B N 1
ATOM 1724 C CA . TRP B 1 67 ? 10.516 6.812 13.336 1 69.12 67 TRP B CA 1
ATOM 1725 C C . TRP B 1 67 ? 10.508 6.559 11.828 1 69.12 67 TRP B C 1
ATOM 1727 O O . TRP B 1 67 ? 9.742 5.719 11.344 1 69.12 67 TRP B O 1
ATOM 1737 N N . TYR B 1 68 ? 11.438 7.207 11.109 1 70.06 68 TYR B N 1
ATOM 1738 C CA . TYR B 1 68 ? 11.523 6.977 9.672 1 70.06 68 TYR B CA 1
ATOM 1739 C C . TYR B 1 68 ? 11.938 5.539 9.375 1 70.06 68 TYR B C 1
ATOM 1741 O O . TYR B 1 68 ? 11.438 4.922 8.43 1 70.06 68 TYR B O 1
ATOM 1749 N N . ALA B 1 69 ? 12.766 5.148 10.211 1 72.69 69 ALA B N 1
ATOM 1750 C CA . ALA B 1 69 ? 13.266 3.785 10.039 1 72.69 69 ALA B CA 1
ATOM 1751 C C . ALA B 1 69 ? 12.164 2.762 10.289 1 72.69 69 ALA B C 1
ATOM 1753 O O . ALA B 1 69 ? 12.109 1.725 9.625 1 72.69 69 ALA B O 1
ATOM 1754 N N . PHE B 1 70 ? 11.258 3.082 11.055 1 83.31 70 PHE B N 1
ATOM 1755 C CA . PHE B 1 70 ? 10.172 2.162 11.398 1 83.31 70 PHE B CA 1
ATOM 1756 C C . PHE B 1 70 ? 9.219 1.996 10.227 1 83.31 70 PHE B C 1
ATOM 1758 O O . PHE B 1 70 ? 8.758 0.887 9.938 1 83.31 70 PHE B O 1
ATOM 1765 N N . SER B 1 71 ? 9.062 3.098 9.539 1 83 71 SER B N 1
ATOM 1766 C CA . SER B 1 71 ? 8.141 3.033 8.414 1 83 71 SER B CA 1
ATOM 1767 C C . SER B 1 71 ? 8.656 2.09 7.332 1 83 71 SER B C 1
ATOM 1769 O O . SER B 1 71 ? 7.906 1.271 6.801 1 83 71 SER B O 1
ATOM 1771 N N . GLY B 1 72 ? 9.93 2.193 7.07 1 84.25 72 GLY B N 1
ATOM 1772 C CA . GLY B 1 72 ? 10.539 1.334 6.062 1 84.25 72 GLY B CA 1
ATOM 1773 C C . GLY B 1 72 ? 10.5 -0.137 6.434 1 84.25 72 GLY B C 1
ATOM 1774 O O . GLY B 1 72 ? 10.18 -0.984 5.594 1 84.25 72 GLY B O 1
ATOM 1775 N N . MET B 1 73 ? 10.742 -0.44 7.676 1 89.88 73 MET B N 1
ATOM 1776 C CA . MET B 1 73 ? 10.742 -1.82 8.156 1 89.88 73 MET B CA 1
ATOM 1777 C C . MET B 1 73 ? 9.328 -2.402 8.117 1 89.88 73 MET B C 1
ATOM 1779 O O . MET B 1 73 ? 9.141 -3.564 7.75 1 89.88 73 MET B O 1
ATOM 1783 N N . ILE B 1 74 ? 8.391 -1.619 8.477 1 91.75 74 ILE B N 1
ATOM 1784 C CA . ILE B 1 74 ? 6.996 -2.025 8.406 1 91.75 74 ILE B CA 1
ATOM 1785 C C . ILE B 1 74 ? 6.621 -2.334 6.957 1 91.75 74 ILE B C 1
ATOM 1787 O O . ILE B 1 74 ? 5.895 -3.293 6.688 1 91.75 74 ILE B O 1
ATOM 1791 N N . GLY B 1 75 ? 7.215 -1.568 6.059 1 89.75 75 GLY B N 1
ATOM 1792 C CA . GLY B 1 75 ? 6.961 -1.752 4.641 1 89.75 75 GLY B CA 1
ATOM 1793 C C . GLY B 1 75 ? 7.344 -3.131 4.141 1 89.75 75 GLY B C 1
ATOM 1794 O O . GLY B 1 75 ? 6.652 -3.703 3.293 1 89.75 75 GLY B O 1
ATOM 1795 N N . VAL B 1 76 ? 8.352 -3.686 4.695 1 92.19 76 VAL B N 1
ATOM 1796 C CA . VAL B 1 76 ? 8.789 -5.023 4.32 1 92.19 76 VAL B CA 1
ATOM 1797 C C . VAL B 1 76 ? 7.715 -6.043 4.676 1 92.19 76 VAL B C 1
ATOM 1799 O O . VAL B 1 76 ? 7.348 -6.887 3.852 1 92.19 76 VAL B O 1
ATOM 1802 N N . GLY B 1 77 ? 7.262 -5.949 5.891 1 93.12 77 GLY B N 1
ATOM 1803 C CA . GLY B 1 77 ? 6.18 -6.824 6.305 1 93.12 77 GLY B CA 1
ATOM 1804 C C . GLY B 1 77 ? 4.922 -6.652 5.48 1 93.12 77 GLY B C 1
ATOM 1805 O O . GLY B 1 77 ? 4.246 -7.629 5.156 1 93.12 77 GLY B O 1
ATOM 1806 N N . VAL B 1 78 ? 4.617 -5.477 5.109 1 92.5 78 VAL B N 1
ATOM 1807 C CA . VAL B 1 78 ? 3.445 -5.172 4.297 1 92.5 78 VAL B CA 1
ATOM 1808 C C . VAL B 1 78 ? 3.553 -5.883 2.949 1 92.5 78 VAL B C 1
ATOM 1810 O O . VAL B 1 78 ? 2.637 -6.602 2.543 1 92.5 78 VAL B O 1
ATOM 1813 N N . VAL B 1 79 ? 4.656 -5.723 2.289 1 89.94 79 VAL B N 1
ATOM 1814 C CA . VAL B 1 79 ? 4.82 -6.277 0.949 1 89.94 79 VAL B CA 1
ATOM 1815 C C . VAL B 1 79 ? 4.738 -7.801 1.004 1 89.94 79 VAL B C 1
ATOM 1817 O O . VAL B 1 79 ? 4.016 -8.422 0.221 1 89.94 79 VAL B O 1
ATOM 1820 N N . ILE B 1 80 ? 5.41 -8.383 1.953 1 90.88 80 ILE B N 1
ATOM 1821 C CA . ILE B 1 80 ? 5.438 -9.836 2.059 1 90.88 80 ILE B CA 1
ATOM 1822 C C . ILE B 1 80 ? 4.031 -10.359 2.344 1 90.88 80 ILE B C 1
ATOM 1824 O O . ILE B 1 80 ? 3.562 -11.289 1.678 1 90.88 80 ILE B O 1
ATOM 1828 N N . CYS B 1 81 ? 3.35 -9.844 3.271 1 93.19 81 CYS B N 1
ATOM 1829 C CA . CYS B 1 81 ? 2.014 -10.305 3.641 1 93.19 81 CYS B CA 1
ATOM 1830 C C . CYS B 1 81 ? 1.028 -10.086 2.498 1 93.19 81 CYS B C 1
ATOM 1832 O O . CYS B 1 81 ? 0.157 -10.922 2.258 1 93.19 81 CYS B O 1
ATOM 1834 N N . LEU B 1 82 ? 1.175 -8.961 1.836 1 89.75 82 LEU B N 1
ATOM 1835 C CA . LEU B 1 82 ? 0.281 -8.672 0.722 1 89.75 82 LEU B CA 1
ATOM 1836 C C . LEU B 1 82 ? 0.479 -9.664 -0.413 1 89.75 82 LEU B C 1
ATOM 1838 O O . LEU B 1 82 ? -0.492 -10.203 -0.949 1 89.75 82 LEU B O 1
ATOM 1842 N N . VAL B 1 83 ? 1.692 -9.898 -0.733 1 87.31 83 VAL B N 1
ATOM 1843 C CA . VAL B 1 83 ? 2.008 -10.797 -1.843 1 87.31 83 VAL B CA 1
ATOM 1844 C C . VAL B 1 83 ? 1.542 -12.211 -1.515 1 87.31 83 VAL B C 1
ATOM 1846 O O . VAL B 1 83 ? 0.888 -12.859 -2.334 1 87.31 83 VAL B O 1
ATOM 1849 N N . LEU B 1 84 ? 1.81 -12.656 -0.326 1 90.12 84 LEU B N 1
ATOM 1850 C CA . LEU B 1 84 ? 1.401 -13.992 0.089 1 90.12 84 LEU B CA 1
ATOM 1851 C C . LEU B 1 84 ? -0.115 -14.086 0.216 1 90.12 84 LEU B C 1
ATOM 1853 O O . LEU B 1 84 ? -0.71 -15.109 -0.123 1 90.12 84 LEU B O 1
ATOM 1857 N N . GLY B 1 85 ? -0.704 -13.047 0.668 1 90 85 GLY B N 1
ATOM 1858 C CA . GLY B 1 85 ? -2.156 -13.008 0.738 1 90 85 GLY B CA 1
ATOM 1859 C C . GLY B 1 85 ? -2.822 -13.141 -0.618 1 90 85 GLY B C 1
ATOM 1860 O O . GLY B 1 85 ? -3.773 -13.906 -0.777 1 90 85 GLY B O 1
ATOM 1861 N N . VAL B 1 86 ? -2.312 -12.422 -1.578 1 84.56 86 VAL B N 1
ATOM 1862 C CA . VAL B 1 86 ? -2.861 -12.445 -2.93 1 84.56 86 VAL B CA 1
ATOM 1863 C C . VAL B 1 86 ? -2.643 -13.82 -3.555 1 84.56 86 VAL B C 1
ATOM 1865 O O . VAL B 1 86 ? -3.52 -14.344 -4.25 1 84.56 86 VAL B O 1
ATOM 1868 N N . LYS B 1 87 ? -1.495 -14.398 -3.266 1 83.31 87 LYS B N 1
ATOM 1869 C CA . LYS B 1 87 ? -1.181 -15.727 -3.787 1 83.31 87 LYS B CA 1
ATOM 1870 C C . LYS B 1 87 ? -2.141 -16.781 -3.236 1 83.31 87 LYS B C 1
ATOM 1872 O O . LYS B 1 87 ? -2.525 -17.703 -3.945 1 83.31 87 LYS B O 1
ATOM 1877 N N . ILE B 1 88 ? -2.551 -16.625 -2.016 1 85.88 88 ILE B N 1
ATOM 1878 C CA . ILE B 1 88 ? -3.355 -17.641 -1.338 1 85.88 88 ILE B CA 1
ATOM 1879 C C . ILE B 1 88 ? -4.84 -17.359 -1.57 1 85.88 88 ILE B C 1
ATOM 1881 O O . ILE B 1 88 ? -5.609 -18.266 -1.865 1 85.88 88 ILE B O 1
ATOM 1885 N N . LEU B 1 89 ? -5.223 -16.094 -1.538 1 82.06 89 LEU B N 1
ATOM 1886 C CA . LEU B 1 89 ? -6.641 -15.75 -1.521 1 82.06 89 LEU B CA 1
ATOM 1887 C C . LEU B 1 89 ? -7.094 -15.258 -2.891 1 82.06 89 LEU B C 1
ATOM 1889 O O . LEU B 1 89 ? -8.297 -15.188 -3.164 1 82.06 89 LEU B O 1
ATOM 1893 N N . GLY B 1 90 ? -6.18 -14.883 -3.73 1 78 90 GLY B N 1
ATOM 1894 C CA . GLY B 1 90 ? -6.508 -14.133 -4.93 1 78 90 GLY B CA 1
ATOM 1895 C C . GLY B 1 90 ? -6.492 -12.625 -4.719 1 78 90 GLY B C 1
ATOM 1896 O O . GLY B 1 90 ? -6.641 -12.156 -3.59 1 78 90 GLY B O 1
ATOM 1897 N N . PRO B 1 91 ? -6.297 -11.883 -5.766 1 78.69 91 PRO B N 1
ATOM 1898 C CA . PRO B 1 91 ? -6.07 -10.438 -5.637 1 78.69 91 PRO B CA 1
ATOM 1899 C C . PRO B 1 91 ? -7.273 -9.703 -5.051 1 78.69 91 PRO B C 1
ATOM 1901 O O . PRO B 1 91 ? -7.129 -8.938 -4.094 1 78.69 91 PRO B O 1
ATOM 1904 N N . THR B 1 92 ? -8.406 -10 -5.555 1 76.5 92 THR B N 1
ATOM 1905 C CA . THR B 1 92 ? -9.594 -9.242 -5.152 1 76.5 92 THR B CA 1
ATOM 1906 C C . THR B 1 92 ? -9.945 -9.523 -3.695 1 76.5 92 THR B C 1
ATOM 1908 O O . THR B 1 92 ? -10.172 -8.594 -2.916 1 76.5 92 THR B O 1
ATOM 1911 N N . PHE B 1 93 ? -9.977 -10.758 -3.328 1 78.31 93 PHE B N 1
ATOM 1912 C CA . PHE B 1 93 ? -10.344 -11.117 -1.964 1 78.31 93 PHE B CA 1
ATOM 1913 C C . PHE B 1 93 ? -9.281 -10.648 -0.975 1 78.31 93 PHE B C 1
ATOM 1915 O O . PHE B 1 93 ? -9.609 -10.102 0.081 1 78.31 93 PHE B O 1
ATOM 1922 N N . SER B 1 94 ? -8.062 -10.859 -1.305 1 84.88 94 SER B N 1
ATOM 1923 C CA . SER B 1 94 ? -6.961 -10.43 -0.446 1 84.88 94 SER B CA 1
ATOM 1924 C C . SER B 1 94 ? -6.996 -8.922 -0.212 1 84.88 94 SER B C 1
ATOM 1926 O O . SER B 1 94 ? -6.863 -8.461 0.924 1 84.88 94 SER B O 1
ATOM 1928 N N . VAL B 1 95 ? -7.195 -8.164 -1.254 1 83.25 95 VAL B N 1
ATOM 1929 C CA . VAL B 1 95 ? -7.227 -6.707 -1.173 1 83.25 95 VAL B CA 1
ATOM 1930 C C . VAL B 1 95 ? -8.414 -6.262 -0.32 1 83.25 95 VAL B C 1
ATOM 1932 O O . VAL B 1 95 ? -8.289 -5.348 0.498 1 83.25 95 VAL B O 1
ATOM 1935 N N . SER B 1 96 ? -9.469 -6.98 -0.464 1 79.56 96 SER B N 1
ATOM 1936 C CA . SER B 1 96 ? -10.664 -6.621 0.298 1 79.56 96 SER B CA 1
ATOM 1937 C C . SER B 1 96 ? -10.438 -6.793 1.796 1 79.56 96 SER B C 1
ATOM 1939 O O . SER B 1 96 ? -10.82 -5.934 2.59 1 79.56 96 SER B O 1
ATOM 1941 N N . VAL B 1 97 ? -9.883 -7.895 2.201 1 83.94 97 VAL B N 1
ATOM 1942 C CA . VAL B 1 97 ? -9.625 -8.156 3.613 1 83.94 97 VAL B CA 1
ATOM 1943 C C . VAL B 1 97 ? -8.602 -7.156 4.145 1 83.94 97 VAL B C 1
ATOM 1945 O O . VAL B 1 97 ? -8.773 -6.602 5.23 1 83.94 97 VAL B O 1
ATOM 1948 N N . THR B 1 98 ? -7.598 -6.945 3.398 1 88.81 98 THR B N 1
ATOM 1949 C CA . THR B 1 98 ? -6.555 -6 3.775 1 88.81 98 THR B CA 1
ATOM 1950 C C . THR B 1 98 ? -7.129 -4.602 3.959 1 88.81 98 THR B C 1
ATOM 1952 O O . THR B 1 98 ? -6.824 -3.92 4.938 1 88.81 98 THR B O 1
ATOM 1955 N N . LEU B 1 99 ? -7.934 -4.227 3.08 1 81.31 99 LEU B N 1
ATOM 1956 C CA . LEU B 1 99 ? -8.523 -2.891 3.117 1 81.31 99 LEU B CA 1
ATOM 1957 C C . LEU B 1 99 ? -9.406 -2.723 4.348 1 81.31 99 LEU B C 1
ATOM 1959 O O . LEU B 1 99 ? -9.398 -1.668 4.984 1 81.31 99 LEU B O 1
ATOM 1963 N N . THR B 1 100 ? -10.156 -3.691 4.605 1 79.81 100 THR B N 1
ATOM 1964 C CA . THR B 1 100 ? -11.016 -3.646 5.781 1 79.81 100 THR B CA 1
ATOM 1965 C C . THR B 1 100 ? -10.18 -3.48 7.051 1 79.81 100 THR B C 1
ATOM 1967 O O . THR B 1 100 ? -10.508 -2.654 7.906 1 79.81 100 THR B O 1
ATOM 1970 N N . SER B 1 101 ? -9.242 -4.277 7.102 1 87.5 101 SER B N 1
ATOM 1971 C CA . SER B 1 101 ? -8.344 -4.191 8.25 1 87.5 101 SER B CA 1
ATOM 1972 C C . SER B 1 101 ? -7.668 -2.828 8.32 1 87.5 101 SER B C 1
ATOM 1974 O O . SER B 1 101 ? -7.582 -2.23 9.398 1 87.5 101 SER B O 1
ATOM 1976 N N . GLN B 1 102 ? -7.23 -2.336 7.223 1 86.69 102 GLN B N 1
ATOM 1977 C CA . GLN B 1 102 ? -6.562 -1.04 7.16 1 86.69 102 GLN B CA 1
ATOM 1978 C C . GLN B 1 102 ? -7.492 0.079 7.625 1 86.69 102 GLN B C 1
ATOM 1980 O O . GLN B 1 102 ? -7.09 0.944 8.406 1 86.69 102 GLN B O 1
ATOM 1985 N N . LEU B 1 103 ? -8.664 0.133 7.164 1 80.81 103 LEU B N 1
ATOM 1986 C CA . LEU B 1 103 ? -9.641 1.158 7.531 1 80.81 103 LEU B CA 1
ATOM 1987 C C . LEU B 1 103 ? -9.969 1.083 9.016 1 80.81 103 LEU B C 1
ATOM 1989 O O . LEU B 1 103 ? -10.102 2.113 9.68 1 80.81 103 LEU B O 1
ATOM 1993 N N . GLY B 1 104 ? -10.188 -0.107 9.492 1 83.44 104 GLY B N 1
ATOM 1994 C CA . GLY B 1 104 ? -10.453 -0.28 10.914 1 83.44 104 GLY B CA 1
ATOM 1995 C C . GLY B 1 104 ? -9.367 0.304 11.797 1 83.44 104 GLY B C 1
ATOM 1996 O O . GLY B 1 104 ? -9.656 1.026 12.758 1 83.44 104 GLY B O 1
ATOM 1997 N N . PHE B 1 105 ? -8.18 0.05 11.43 1 86.94 105 PHE B N 1
ATOM 1998 C CA . PHE B 1 105 ? -7.062 0.544 12.227 1 86.94 105 PHE B CA 1
ATOM 1999 C C . PHE B 1 105 ? -6.883 2.045 12.031 1 86.94 105 PHE B C 1
ATOM 2001 O O . PHE B 1 105 ? -6.516 2.758 12.969 1 86.94 105 PHE B O 1
ATOM 2008 N N . ALA B 1 106 ? -7.07 2.523 10.82 1 81.38 106 ALA B N 1
ATOM 2009 C CA . ALA B 1 106 ? -7.016 3.965 10.586 1 81.38 106 ALA B CA 1
ATOM 2010 C C . ALA B 1 106 ? -8.023 4.703 11.453 1 81.38 106 ALA B C 1
ATOM 2012 O O . ALA B 1 106 ? -7.711 5.742 12.039 1 81.38 106 ALA B O 1
ATOM 2013 N N . LEU B 1 107 ? -9.203 4.191 11.5 1 78.75 107 LEU B N 1
ATOM 2014 C CA . LEU B 1 107 ? -10.242 4.789 12.328 1 78.75 107 LEU B CA 1
ATOM 2015 C C . LEU B 1 107 ? -9.852 4.75 13.805 1 78.75 107 LEU B C 1
ATOM 2017 O O . LEU B 1 107 ? -10.086 5.715 14.539 1 78.75 107 LEU B O 1
ATOM 2021 N N . LEU B 1 108 ? -9.344 3.66 14.18 1 82.44 108 LEU B N 1
ATOM 2022 C CA . LEU B 1 108 ? -8.906 3.508 15.562 1 82.44 108 LEU B CA 1
ATOM 2023 C C . LEU B 1 108 ? -7.848 4.547 15.922 1 82.44 108 LEU B C 1
ATOM 2025 O O . LEU B 1 108 ? -7.938 5.203 16.953 1 82.44 108 LEU B O 1
ATOM 2029 N N . PHE B 1 109 ? -6.938 4.746 15.047 1 79.88 109 PHE B N 1
ATOM 2030 C CA . PHE B 1 109 ? -5.863 5.703 15.297 1 79.88 109 PHE B CA 1
ATOM 2031 C C . PHE B 1 109 ? -6.395 7.129 15.266 1 79.88 109 PHE B C 1
ATOM 2033 O O . PHE B 1 109 ? -5.984 7.969 16.062 1 79.88 109 PHE B O 1
ATOM 2040 N N . ASP B 1 110 ? -7.277 7.398 14.375 1 74.31 110 ASP B N 1
ATOM 2041 C CA . ASP B 1 110 ? -7.879 8.727 14.273 1 74.31 110 ASP B CA 1
ATOM 2042 C C . ASP B 1 110 ? -8.68 9.062 15.523 1 74.31 110 ASP B C 1
ATOM 2044 O O . ASP B 1 110 ? -8.625 10.195 16.016 1 74.31 110 ASP B O 1
ATOM 2048 N N . THR B 1 111 ? -9.414 8.086 15.969 1 77 111 THR B N 1
ATOM 2049 C CA . THR B 1 111 ? -10.305 8.328 17.094 1 77 111 THR B CA 1
ATOM 2050 C C . THR B 1 111 ? -9.516 8.414 18.406 1 77 111 THR B C 1
ATOM 2052 O O . THR B 1 111 ? -9.875 9.164 19.312 1 77 111 THR B O 1
ATOM 2055 N N . MET B 1 112 ? -8.453 7.73 18.438 1 81.56 112 MET B N 1
ATOM 2056 C CA . MET B 1 112 ? -7.664 7.699 19.656 1 81.56 112 MET B CA 1
ATOM 2057 C C . MET B 1 112 ? -6.609 8.805 19.656 1 81.56 112 MET B C 1
ATOM 2059 O O . MET B 1 112 ? -6.043 9.133 20.703 1 81.56 112 MET B O 1
ATOM 2063 N N . GLY B 1 113 ? -6.379 9.375 18.547 1 74.94 113 GLY B N 1
ATOM 2064 C CA . GLY B 1 113 ? -5.359 10.406 18.422 1 74.94 113 GLY B CA 1
ATOM 2065 C C . GLY B 1 113 ? -3.955 9.891 18.688 1 74.94 113 GLY B C 1
ATOM 2066 O O . GLY B 1 113 ? -3.119 10.602 19.234 1 74.94 113 GLY B O 1
ATOM 2067 N N . TRP B 1 114 ? -3.775 8.648 18.422 1 72.56 114 TRP B N 1
ATOM 2068 C CA . TRP B 1 114 ? -2.473 8.031 18.656 1 72.56 114 TRP B CA 1
ATOM 2069 C C . TRP B 1 114 ? -1.439 8.555 17.656 1 72.56 114 TRP B C 1
ATOM 2071 O O . TRP B 1 114 ? -1.784 8.938 16.531 1 72.56 114 TRP B O 1
ATOM 2081 N N . LEU B 1 115 ? -0.087 8.711 18.094 1 71 115 LEU B N 1
ATOM 2082 C CA . LEU B 1 115 ? 1.067 9.047 17.266 1 71 115 LEU B CA 1
ATOM 2083 C C . LEU B 1 115 ? 1.012 10.508 16.828 1 71 115 LEU B C 1
ATOM 2085 O O . LEU B 1 115 ? 1.404 10.836 15.703 1 71 115 LEU B O 1
ATOM 2089 N N . GLY B 1 116 ? 0.307 11.258 17.562 1 67 116 GLY B N 1
ATOM 2090 C CA . GLY B 1 116 ? 0.319 12.695 17.344 1 67 116 GLY B CA 1
ATOM 2091 C C . GLY B 1 116 ? -0.792 13.172 16.422 1 67 116 GLY B C 1
ATOM 2092 O O . GLY B 1 116 ? -0.79 14.32 15.969 1 67 116 GLY B O 1
ATOM 2093 N N . LEU B 1 117 ? -1.657 12.258 16.062 1 64.94 117 LEU B N 1
ATOM 2094 C CA . LEU B 1 117 ? -2.809 12.641 15.258 1 64.94 117 LEU B CA 1
ATOM 2095 C C . LEU B 1 117 ? -3.797 13.461 16.062 1 64.94 117 LEU B C 1
ATOM 2097 O O . LEU B 1 117 ? -3.865 13.328 17.297 1 64.94 117 LEU B O 1
ATOM 2101 N N . GLU B 1 118 ? -4.41 14.391 15.375 1 66.62 118 GLU B N 1
ATOM 2102 C CA . GLU B 1 118 ? -5.516 15.086 16.016 1 66.62 118 GLU B CA 1
ATOM 2103 C C . GLU B 1 118 ? -6.711 14.164 16.219 1 66.62 118 GLU B C 1
ATOM 2105 O O . GLU B 1 118 ? -7.152 13.492 15.281 1 66.62 118 GLU B O 1
ATOM 2110 N N . LYS B 1 119 ? -7.027 14.086 17.469 1 70.19 119 LYS B N 1
ATOM 2111 C CA . LYS B 1 119 ? -8.156 13.219 17.797 1 70.19 119 LYS B CA 1
ATOM 2112 C C . LYS B 1 119 ? -9.422 13.664 17.062 1 70.19 119 LYS B C 1
ATOM 2114 O O . LYS B 1 119 ? -9.727 14.859 17.031 1 70.19 119 LYS B O 1
ATOM 2119 N N . VAL B 1 120 ? -9.922 12.812 16.312 1 67 120 VAL B N 1
ATOM 2120 C CA . VAL B 1 120 ? -11.203 13.07 15.664 1 67 120 VAL B CA 1
ATOM 2121 C C . VAL B 1 120 ? -12.328 12.414 16.469 1 67 120 VAL B C 1
ATOM 2123 O O . VAL B 1 120 ? -12.156 11.32 17.016 1 67 120 VAL B O 1
ATOM 2126 N N . ASP B 1 121 ? -13.359 13.188 16.766 1 70.56 121 ASP B N 1
ATOM 2127 C CA . ASP B 1 121 ? -14.5 12.641 17.484 1 70.56 121 ASP B CA 1
ATOM 2128 C C . ASP B 1 121 ? -15.109 11.453 16.75 1 70.56 121 ASP B C 1
ATOM 2130 O O . ASP B 1 121 ? -15.266 11.5 15.523 1 70.56 121 ASP B O 1
ATOM 2134 N N . PHE B 1 122 ? -15.055 10.422 17.531 1 71.31 122 PHE B N 1
ATOM 2135 C CA . PHE B 1 122 ? -15.672 9.234 16.953 1 71.31 122 PHE B CA 1
ATOM 2136 C C . PHE B 1 122 ? -17.094 9.531 16.484 1 71.31 122 PHE B C 1
ATOM 2138 O O . PHE B 1 122 ? -17.891 10.117 17.234 1 71.31 122 PHE B O 1
ATOM 2145 N N . ASN B 1 123 ? -17.359 9.5 15.188 1 72.31 123 ASN B N 1
ATOM 2146 C CA . ASN B 1 123 ? -18.688 9.703 14.594 1 72.31 123 ASN B CA 1
ATOM 2147 C C . ASN B 1 123 ? -19.297 8.383 14.125 1 72.31 123 ASN B C 1
ATOM 2149 O O . ASN B 1 123 ? -18.672 7.637 13.375 1 72.31 123 ASN B O 1
ATOM 2153 N N . TRP B 1 124 ? -20.422 8.078 14.711 1 79.06 124 TRP B N 1
ATOM 2154 C CA . TRP B 1 124 ? -21.125 6.84 14.398 1 79.06 124 TRP B CA 1
ATOM 2155 C C . TRP B 1 124 ? -21.297 6.688 12.891 1 79.06 124 TRP B C 1
ATOM 2157 O O . TRP B 1 124 ? -21.375 5.57 12.375 1 79.06 124 TRP B O 1
ATOM 2167 N N . LYS B 1 125 ? -21.328 7.742 12.227 1 77.94 125 LYS B N 1
ATOM 2168 C CA . LYS B 1 125 ? -21.469 7.68 10.773 1 77.94 125 LYS B CA 1
ATOM 2169 C C . LYS B 1 125 ? -20.219 7.094 10.133 1 77.94 125 LYS B C 1
ATOM 2171 O O . LYS B 1 125 ? -20.312 6.355 9.148 1 77.94 125 LYS B O 1
ATOM 2176 N N . GLN B 1 126 ? -19.156 7.441 10.805 1 76.19 126 GLN B N 1
ATOM 2177 C CA . GLN B 1 126 ? -17.906 6.871 10.297 1 76.19 126 GLN B CA 1
ATOM 2178 C C . GLN B 1 126 ? -17.875 5.359 10.516 1 76.19 126 GLN B C 1
ATOM 2180 O O . GLN B 1 126 ? -17.453 4.609 9.633 1 76.19 126 GLN B O 1
ATOM 2185 N N . LEU B 1 127 ? -18.375 4.992 11.617 1 79 127 LEU B N 1
ATOM 2186 C CA . LEU B 1 127 ? -18.453 3.562 11.898 1 79 127 LEU B CA 1
ATOM 2187 C C . LEU B 1 127 ? -19.406 2.865 10.93 1 79 127 LEU B C 1
ATOM 2189 O O . LEU B 1 127 ? -19.109 1.766 10.453 1 79 127 LEU B O 1
ATOM 2193 N N . ALA B 1 128 ? -20.469 3.488 10.664 1 84.25 128 ALA B N 1
ATOM 2194 C CA . ALA B 1 128 ? -21.422 2.941 9.695 1 84.25 128 ALA B CA 1
ATOM 2195 C C . ALA B 1 128 ? -20.781 2.787 8.32 1 84.25 128 ALA B C 1
ATOM 2197 O O . ALA B 1 128 ? -20.984 1.776 7.645 1 84.25 128 ALA B O 1
ATOM 2198 N N . GLY B 1 129 ? -20.078 3.799 7.957 1 80.56 129 GLY B N 1
ATOM 2199 C CA . GLY B 1 129 ? -19.359 3.721 6.695 1 80.56 129 GLY B CA 1
ATOM 2200 C C . GLY B 1 129 ? -18.391 2.547 6.625 1 80.56 129 GLY B C 1
AT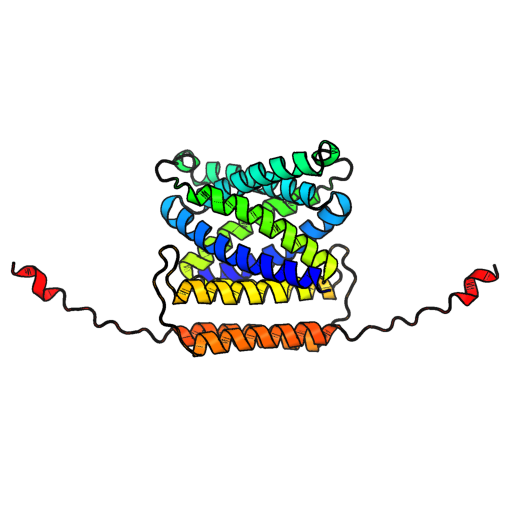OM 2201 O O . GLY B 1 129 ? -18.391 1.806 5.637 1 80.56 129 GLY B O 1
ATOM 2202 N N . VAL B 1 130 ? -17.734 2.312 7.695 1 76.94 130 VAL B N 1
ATOM 2203 C CA . VAL B 1 130 ? -16.797 1.201 7.758 1 76.94 130 VAL B CA 1
ATOM 2204 C C . VAL B 1 130 ? -17.547 -0.122 7.6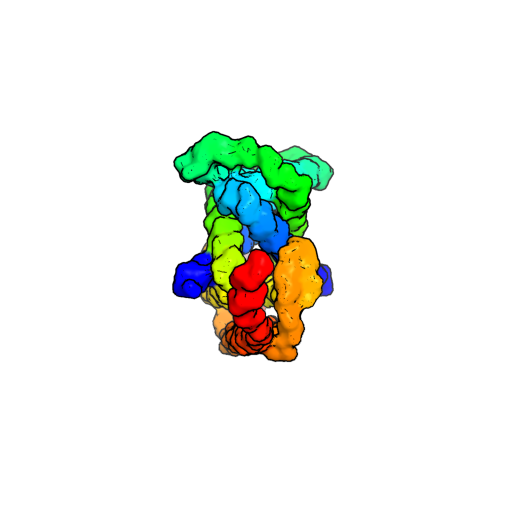41 1 76.94 130 VAL B C 1
ATOM 2206 O O . VAL B 1 130 ? -17.109 -1.027 6.922 1 76.94 130 VAL B O 1
ATOM 2209 N N . VAL B 1 131 ? -18.578 -0.237 8.344 1 83.62 131 VAL B N 1
ATOM 2210 C CA . VAL B 1 131 ? -19.391 -1.448 8.328 1 83.62 131 VAL B CA 1
ATOM 2211 C C . VAL B 1 131 ? -19.922 -1.705 6.918 1 83.62 131 VAL B C 1
ATOM 2213 O O . VAL B 1 131 ? -19.922 -2.846 6.445 1 83.62 131 VAL B O 1
ATOM 2216 N N . ILE B 1 132 ? -20.359 -0.689 6.277 1 85.31 132 ILE B N 1
ATOM 2217 C CA . ILE B 1 132 ? -20.859 -0.811 4.914 1 85.31 132 ILE B CA 1
ATOM 2218 C C . ILE B 1 132 ? -19.734 -1.262 3.988 1 85.31 132 ILE B C 1
ATOM 2220 O O . ILE B 1 132 ? -19.938 -2.111 3.119 1 85.31 132 ILE B O 1
ATOM 2224 N N . ILE B 1 133 ? -18.625 -0.721 4.18 1 76.38 133 ILE B N 1
ATOM 2225 C CA . ILE B 1 133 ? -17.484 -1.118 3.371 1 76.38 133 ILE B CA 1
ATOM 2226 C C . ILE B 1 133 ? -17.188 -2.6 3.592 1 76.38 133 ILE B C 1
ATOM 2228 O O . ILE B 1 133 ? -17.016 -3.354 2.633 1 76.38 133 ILE B O 1
ATOM 2232 N N . VAL B 1 134 ? -17.172 -3.029 4.82 1 77.88 134 VAL B N 1
ATOM 2233 C CA . VAL B 1 134 ? -16.922 -4.43 5.152 1 77.88 134 VAL B CA 1
ATOM 2234 C C . VAL B 1 134 ? -17.984 -5.309 4.496 1 77.88 134 VAL B C 1
ATOM 2236 O O . VAL B 1 134 ? -17.672 -6.363 3.941 1 77.88 134 VAL B O 1
ATOM 2239 N N . ALA B 1 135 ? -19.172 -4.918 4.574 1 84.19 135 ALA B N 1
ATOM 2240 C CA . ALA B 1 135 ? -20.266 -5.648 3.943 1 84.19 135 ALA B CA 1
ATOM 2241 C C . ALA B 1 135 ? -20.047 -5.754 2.434 1 84.19 135 ALA B C 1
ATOM 2243 O O . ALA B 1 135 ? -20.297 -6.809 1.84 1 84.19 135 ALA B O 1
ATOM 2244 N N . GLY B 1 136 ? -19.688 -4.688 1.89 1 79.44 136 GLY B N 1
ATOM 2245 C CA . GLY B 1 136 ? -19.391 -4.703 0.465 1 79.44 136 GLY B CA 1
ATOM 2246 C C . GLY B 1 136 ? -18.297 -5.688 0.092 1 79.44 136 GLY B C 1
ATOM 2247 O O . GLY B 1 136 ? -18.391 -6.371 -0.929 1 79.44 136 GLY B O 1
ATOM 2248 N N . ILE B 1 137 ? -17.344 -5.785 0.914 1 72.44 137 ILE B N 1
ATOM 2249 C CA . ILE B 1 137 ? -16.25 -6.738 0.708 1 72.44 137 ILE B CA 1
ATOM 2250 C C . ILE B 1 137 ? -16.797 -8.164 0.75 1 72.44 137 ILE B C 1
ATOM 2252 O O . ILE B 1 137 ? -16.406 -9.008 -0.055 1 72.44 137 ILE B O 1
ATOM 2256 N N . TYR B 1 138 ? -17.625 -8.359 1.748 1 75.5 138 TYR B N 1
ATOM 2257 C CA . TYR B 1 138 ? -18.25 -9.68 1.873 1 75.5 138 TYR B CA 1
ATOM 2258 C C . TYR B 1 138 ? -19.047 -10.023 0.628 1 75.5 138 TYR B C 1
ATOM 2260 O O . TYR B 1 138 ? -18.984 -11.148 0.131 1 75.5 138 TYR B O 1
ATOM 2268 N N . VAL B 1 139 ? -19.812 -9.133 0.152 1 79.06 139 VAL B N 1
ATOM 2269 C CA . VAL B 1 139 ? -20.609 -9.352 -1.052 1 79.06 139 VAL B CA 1
ATOM 2270 C C . VAL B 1 139 ? -19.688 -9.594 -2.244 1 79.06 139 VAL B C 1
ATOM 2272 O O . VAL B 1 139 ? -19.953 -10.469 -3.072 1 79.06 139 VAL B O 1
ATOM 2275 N N . PHE B 1 140 ? -18.688 -8.914 -2.342 1 72.62 140 PHE B N 1
ATOM 2276 C CA . PHE B 1 140 ? -17.703 -9.078 -3.412 1 72.62 140 PHE B CA 1
ATOM 2277 C C . PHE B 1 140 ? -17.094 -10.477 -3.385 1 72.62 140 PHE B C 1
ATOM 2279 O O . PHE B 1 140 ? -17 -11.133 -4.422 1 72.62 140 PHE B O 1
ATOM 2286 N N . LYS B 1 141 ? -16.625 -10.852 -2.268 1 69.62 141 LYS B N 1
ATOM 2287 C CA . LYS B 1 141 ? -15.953 -12.141 -2.094 1 69.62 141 LYS B CA 1
ATOM 2288 C C . LYS B 1 141 ? -16.891 -13.297 -2.467 1 69.62 141 LYS B C 1
ATOM 2290 O O . LYS B 1 141 ? -16.484 -14.219 -3.172 1 69.62 141 LYS B O 1
ATOM 2295 N N . PHE B 1 142 ? -18.047 -13.211 -1.967 1 67.19 142 PHE B N 1
ATOM 2296 C CA . PHE B 1 142 ? -18.938 -14.352 -2.113 1 67.19 142 PHE B CA 1
ATOM 2297 C C . PHE B 1 142 ? -19.719 -14.273 -3.418 1 67.19 142 PHE B C 1
ATOM 2299 O O . PHE B 1 142 ? -20.406 -15.219 -3.795 1 67.19 142 PHE B O 1
ATOM 2306 N N . GLY B 1 143 ? -19.641 -13.148 -3.994 1 61.41 143 GLY B N 1
ATOM 2307 C CA . GLY B 1 143 ? -20.219 -13.07 -5.324 1 61.41 143 GLY B CA 1
ATOM 2308 C C . GLY B 1 143 ? -19.422 -13.82 -6.367 1 61.41 143 GLY B C 1
ATOM 2309 O O . GLY B 1 143 ? -19.969 -14.344 -7.336 1 61.41 143 GLY B O 1
ATOM 2310 N N . GLY B 1 144 ? -18.078 -13.766 -6.402 1 55.94 144 GLY B N 1
ATOM 2311 C CA . GLY B 1 144 ? -17.219 -14.445 -7.355 1 55.94 144 GLY B CA 1
ATOM 2312 C C . GLY B 1 144 ? -17.188 -15.953 -7.164 1 55.94 144 GLY B C 1
ATOM 2313 O O . GLY B 1 144 ? -16.656 -16.672 -8 1 55.94 144 GLY B O 1
ATOM 2314 N N . LYS B 1 145 ? -17.359 -16.438 -5.941 1 50.78 145 LYS B N 1
ATOM 2315 C CA . LYS B 1 145 ? -17.281 -17.875 -5.73 1 50.78 145 LYS B CA 1
ATOM 2316 C C . LYS B 1 145 ? -18.25 -18.609 -6.656 1 50.78 145 LYS B C 1
ATOM 2318 O O . LYS B 1 145 ? -18.328 -19.844 -6.633 1 50.78 145 LYS B O 1
ATOM 2323 N N . ARG B 1 146 ? -19.047 -17.969 -7.41 1 45.72 146 ARG B N 1
ATOM 2324 C CA . ARG B 1 146 ? -19.766 -18.922 -8.258 1 45.72 146 ARG B CA 1
ATOM 2325 C C . ARG B 1 146 ? -18.812 -19.594 -9.25 1 45.72 146 ARG B C 1
ATOM 2327 O O . ARG B 1 146 ? -18.188 -18.922 -10.07 1 45.72 146 ARG B O 1
ATOM 2334 N N . LYS B 1 147 ? -18.125 -20.562 -8.734 1 43.44 147 LYS B N 1
ATOM 2335 C CA . LYS B 1 147 ? -17.344 -21.562 -9.453 1 43.44 147 LYS B CA 1
ATOM 2336 C C . LYS B 1 147 ? -17.875 -21.766 -10.867 1 43.44 147 LYS B C 1
ATOM 2338 O O . LYS B 1 147 ? -19.047 -22.047 -11.062 1 43.44 147 LYS B O 1
ATOM 2343 N N . THR B 1 148 ? -17.312 -21.062 -11.797 1 38.5 148 THR B N 1
ATOM 2344 C CA . THR B 1 148 ? -17.391 -21.719 -13.102 1 38.5 148 THR B CA 1
ATOM 2345 C C . THR B 1 148 ? -17.078 -23.203 -12.992 1 38.5 148 THR B C 1
ATOM 2347 O O . THR B 1 148 ? -15.953 -23.578 -12.641 1 38.5 148 THR B O 1
ATOM 2350 N N . HIS B 1 149 ? -17.828 -24.031 -12.508 1 36.53 149 HIS B N 1
ATOM 2351 C CA . HIS B 1 149 ? -17.719 -25.469 -12.766 1 36.53 149 HIS B CA 1
ATOM 2352 C C . HIS B 1 149 ? -17.156 -25.734 -14.156 1 36.53 149 HIS B C 1
ATOM 2354 O O . HIS B 1 149 ? -17.844 -25.516 -15.164 1 36.53 149 HIS B O 1
ATOM 2360 N N . THR B 1 150 ? -15.914 -25.25 -14.461 1 38.12 150 THR B N 1
ATOM 2361 C CA . THR B 1 150 ? -15.438 -25.938 -15.656 1 38.12 150 THR B CA 1
ATOM 2362 C C . THR B 1 150 ? -15.742 -27.438 -15.578 1 38.12 150 THR B C 1
ATOM 2364 O O . THR B 1 150 ? -15.328 -28.109 -14.633 1 38.12 150 THR B O 1
ATOM 2367 N N . PRO B 1 151 ? -16.578 -28 -16.266 1 39.78 151 PRO B N 1
ATOM 2368 C CA . PRO B 1 151 ? -16.781 -29.453 -16.312 1 39.78 151 PRO B CA 1
ATOM 2369 C C . PRO B 1 151 ? -15.469 -30.219 -16.359 1 39.78 151 PRO B C 1
ATOM 2371 O O . PRO B 1 151 ? -14.57 -29.891 -17.141 1 39.78 151 PRO B O 1
ATOM 2374 N N . GLU B 1 152 ? -14.828 -30.609 -15.281 1 41.69 152 GLU B N 1
ATOM 2375 C CA . GLU B 1 152 ? -13.766 -31.609 -15.305 1 41.69 152 GLU B CA 1
ATOM 2376 C C . GLU B 1 152 ? -13.914 -32.562 -16.484 1 41.69 152 GLU B C 1
ATOM 2378 O O . GLU B 1 152 ? -14.969 -33.188 -16.656 1 41.69 152 GLU B O 1
ATOM 2383 N N . ARG B 1 153 ? -1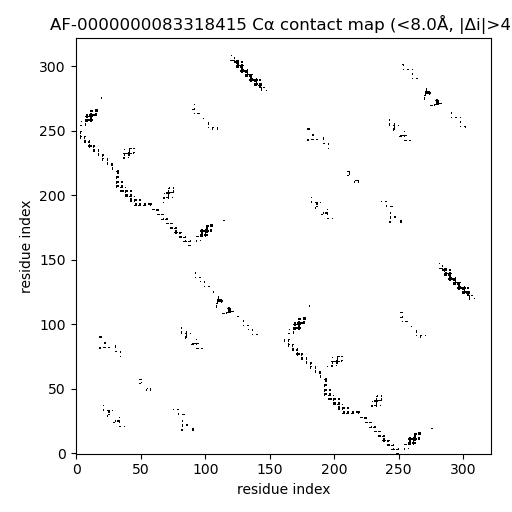3.328 -32.312 -17.625 1 43.69 153 ARG B N 1
ATOM 2384 C CA . ARG B 1 153 ? -13.312 -33.312 -18.688 1 43.69 153 ARG B CA 1
ATOM 2385 C C . ARG B 1 153 ? -13.047 -34.688 -18.094 1 43.69 153 ARG B C 1
ATOM 2387 O O . ARG B 1 153 ? -12.117 -34.875 -17.312 1 43.69 153 ARG B O 1
ATOM 2394 N N . PRO B 1 154 ? -13.875 -35.656 -18.125 1 43.88 154 PRO B N 1
ATOM 2395 C CA . PRO B 1 154 ? -13.609 -37.062 -17.719 1 43.88 154 PRO B CA 1
ATOM 2396 C C . PRO B 1 154 ? -12.273 -37.562 -18.234 1 43.88 154 PRO B C 1
ATOM 2398 O O . PRO B 1 154 ? -11.953 -37.375 -19.422 1 43.88 154 PRO B O 1
ATOM 2401 N N . ALA B 1 155 ? -11.188 -37.594 -17.469 1 46.88 155 ALA B N 1
ATOM 2402 C CA . ALA B 1 155 ? -9.883 -38.188 -17.719 1 46.88 155 ALA B CA 1
ATOM 2403 C C . ALA B 1 155 ? -10.023 -39.5 -18.5 1 46.88 155 ALA B C 1
ATOM 2405 O O . ALA B 1 155 ? -9.047 -40.25 -18.672 1 46.88 155 ALA B O 1
ATOM 2406 N N . SER B 1 156 ? -11.18 -39.969 -18.812 1 43 156 SER B N 1
ATOM 2407 C CA . SER B 1 156 ? -11.195 -41.281 -19.453 1 43 156 SER B CA 1
ATOM 2408 C C . SER B 1 156 ? -10.461 -41.25 -20.781 1 43 156 SER B C 1
ATOM 2410 O O . SER B 1 156 ? -10.023 -42.312 -21.281 1 43 156 SER B O 1
ATOM 2412 N N . ALA B 1 157 ? -10.516 -40.094 -21.516 1 44.5 157 ALA B N 1
ATOM 2413 C CA . ALA B 1 157 ? -10.25 -40.344 -22.922 1 44.5 157 ALA B CA 1
ATOM 2414 C C . ALA B 1 157 ? -8.75 -40.5 -23.188 1 44.5 157 ALA B C 1
ATOM 2416 O O . ALA B 1 157 ? -8.32 -40.719 -24.312 1 44.5 157 ALA B O 1
ATOM 2417 N N . ILE B 1 158 ? -7.82 -39.906 -22.25 1 41.53 158 ILE B N 1
ATOM 2418 C CA . ILE B 1 158 ? -6.48 -40.062 -22.812 1 41.53 158 ILE B CA 1
ATOM 2419 C C . ILE B 1 158 ? -5.977 -41.5 -22.594 1 41.53 158 ILE B C 1
ATOM 2421 O O . ILE B 1 158 ? -4.781 -41.75 -22.734 1 41.53 158 ILE B O 1
ATOM 2425 N N . LYS B 1 159 ? -6.699 -42.312 -21.875 1 41.69 159 LYS B N 1
ATOM 2426 C CA . LYS B 1 159 ? -6.066 -43.625 -21.781 1 41.69 159 LYS B CA 1
ATOM 2427 C C . LYS B 1 159 ? -5.895 -44.25 -23.172 1 41.69 159 LYS B C 1
ATOM 2429 O O . LYS B 1 159 ? -5.156 -45.219 -23.344 1 41.69 159 LYS B O 1
ATOM 2434 N N . THR B 1 160 ? -6.859 -44.062 -24.141 1 36.31 160 THR B N 1
ATOM 2435 C CA . THR B 1 160 ? -6.855 -45.062 -25.219 1 36.31 160 THR B CA 1
ATOM 2436 C C . THR B 1 160 ? -5.816 -44.688 -26.281 1 36.31 160 THR B C 1
ATOM 2438 O O . THR B 1 160 ? -5.484 -45.5 -27.125 1 36.31 160 THR B O 1
ATOM 2441 N N . LEU B 1 161 ? -5.273 -43.406 -26.375 1 30.88 161 LEU B N 1
ATOM 2442 C CA . LEU B 1 161 ? -4.402 -43.562 -27.531 1 30.88 161 LEU B CA 1
ATOM 2443 C C . LEU B 1 161 ? -3.023 -44.062 -27.125 1 30.88 161 LEU B C 1
ATOM 2445 O O . LEU B 1 161 ? -2.506 -43.656 -26.078 1 30.88 161 LEU B O 1
#

pLDDT: mean 78.3, std 15.14, range [30.27, 95.81]

InterPro domains:
  IPR006750 Putative inner membrane exporter, YdcZ [PF04657] (5-138)
  IPR006750 Putative inner membrane exporter, YdcZ [PTHR34821] (3-141)

Foldseek 3Di:
DVVVVVVVVVVVVVVLVVLVVLLVVCVPPNQQVSLVVVVVVVVVVVVVVCCVPVNPVVPVCVVPDPVVVVVVVVSSVVSSQLSVQCVVQNNLLSVLVVVLVVLVVVLVCQCVVPPPHPHDPDDVVSVVVSVVSNVVSVCVSVVPPPPPPPPPPPPPPVVPD/DVVVVVVVVVVVVVVLVVLVVLLVVCVPPNQQVSLVVVVVVVVVVVVVVCCVPVNPVSPVCVVPDPVVVVVVVVSSVVSSQSSVQCVVQNNLLSVLVVVLVVLVVVLVCQCVVPPPHDHDPDDVVSVVVSVVSNVVSVCVSVVPPPPPCPPPPPPPPVVPD

Solvent-accessible surface area (backbone atoms only — not comparable to full-atom values): 15616 Å² total; per-residue (Å²): 109,69,64,28,49,51,30,11,36,50,21,9,42,40,45,33,53,31,52,52,44,48,42,57,43,24,77,71,56,33,58,47,35,32,48,20,47,28,25,42,36,18,17,53,49,25,41,54,48,17,42,72,77,51,38,74,55,50,69,58,49,86,76,63,55,76,59,48,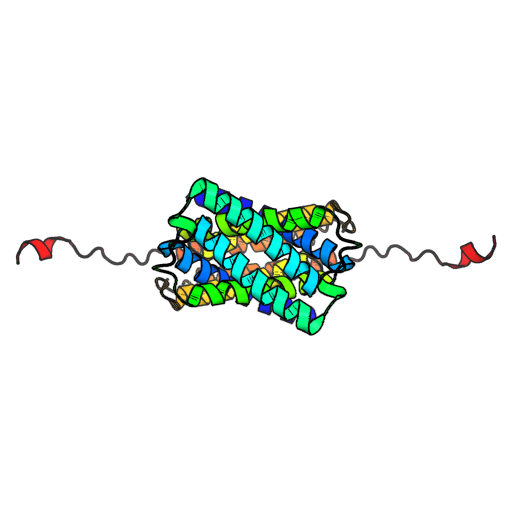51,50,29,3,46,42,45,38,54,26,49,45,24,44,43,50,7,24,72,66,55,33,61,62,50,22,49,42,45,15,47,46,31,17,51,53,45,34,45,49,35,34,44,64,21,53,96,78,40,71,61,38,75,80,30,71,34,32,55,50,8,53,52,35,27,50,51,10,41,53,41,23,54,66,30,53,64,64,65,75,75,68,75,77,72,74,75,67,68,72,67,75,116,110,69,65,28,49,50,29,11,36,49,20,8,41,39,44,32,52,31,51,53,43,46,40,56,43,24,79,70,55,32,57,46,34,32,48,20,48,27,25,42,34,18,18,53,49,24,41,54,50,17,41,72,77,50,38,72,53,50,68,58,50,87,77,63,55,75,60,48,52,50,29,3,46,41,46,41,54,26,50,44,24,45,42,51,6,26,72,66,55,32,62,60,49,21,49,40,45,14,48,45,32,17,51,54,45,37,48,50,36,34,44,66,22,53,95,78,41,71,61,38,78,81,32,70,37,32,52,49,10,50,50,36,27,47,49,10,39,51,40,22,50,63,29,48,61,62,65,75,72,67,75,75,72,74,76,66,68,71,68,76,113

Radius of gyration: 21.49 Å; Cα contacts (8 Å, |Δi|>4): 529; chains: 2; bounding box: 45×88×58 Å